Protein AF-A0A7S0S6Q5-F1 (afdb_monomer)

Radius of gyration: 19.16 Å; Cα contacts (8 Å, |Δi|>4): 309; chains: 1; bounding box: 58×51×44 Å

pLDDT: mean 81.08, std 19.33, range [28.66, 98.31]

Mean predicted aligned error: 9.4 Å

InterPro domains:
  IPR047801 Peptidase C45 [PTHR34180] (2-157)

Foldseek 3Di:
DAFAPWDKDKDKDLADPPDPDPVNHIWIKIKDWHQDPDPPDDIDMDIAIACPDVGDHVDDDFDRDDPPDPDDHHHDCLRVVLVVQLVVQDDDPAPLSVLVSCLACPPVQRGSADPQDHVNHPDGDQKDKDWQSPPDDVAAIKIWIFGPRSNDLVRTDFIARPVVRDTDPPDPSPDPCPDPDDDDDDDDD

Sequence (189 aa):
PGQATGRSINLLHLGSGVSISSSGRPRLWNLELAPSDNATAPPTASVVEVGAEGGPSPWLFHANAYQRLQVEEVPGNSSAHREAVAAQYPAPTTAAEVLTLLGDTSDADWPIFRGGGGADVGSFTAMTVLMDASPGPAMGPTTFVYHGNPRDPASLVLALDMRTLTPRSAHGADKLPLSGCGRTLGSAC

Solvent-accessible surface area (backbone atoms only — not comparable to full-atom values): 11597 Å² total; per-residue (Å²): 116,19,33,46,85,49,49,79,46,78,49,77,45,60,57,59,105,73,71,92,52,99,78,66,56,58,47,40,33,45,34,42,38,39,75,43,97,44,100,83,55,73,59,48,73,46,80,44,61,50,47,42,89,95,44,96,38,78,63,88,86,84,68,48,40,66,89,81,62,95,68,89,52,47,84,36,62,55,27,52,46,32,46,57,56,54,69,73,52,75,84,65,88,47,72,59,48,46,28,47,57,55,34,28,57,85,46,67,42,39,32,62,36,32,81,32,48,64,81,37,56,85,38,65,55,80,60,45,77,49,75,41,61,75,69,46,96,94,40,72,34,34,37,37,35,18,54,56,56,51,65,43,75,85,17,59,74,47,44,28,33,69,88,76,70,41,70,51,73,90,80,43,91,87,59,67,78,81,65,93,67,94,75,90,78,78,92,79,136

Structure (mmCIF, N/CA/C/O backbone):
data_AF-A0A7S0S6Q5-F1
#
_entry.id   AF-A0A7S0S6Q5-F1
#
loop_
_atom_site.group_PDB
_atom_site.id
_atom_site.type_symbol
_atom_site.label_atom_id
_atom_site.label_alt_id
_atom_site.label_comp_id
_atom_site.label_asym_id
_atom_site.label_entity_id
_atom_site.label_seq_id
_atom_site.pdbx_PDB_ins_code
_atom_site.Cartn_x
_atom_site.Cartn_y
_atom_site.Cartn_z
_atom_site.occupancy
_atom_site.B_iso_or_equiv
_atom_site.auth_seq_id
_atom_site.auth_comp_id
_atom_site.auth_asym_id
_atom_site.auth_atom_id
_atom_site.pdbx_PDB_model_num
ATOM 1 N N . PRO A 1 1 ? 9.440 12.195 -12.901 1.00 55.22 1 PRO A N 1
ATOM 2 C CA . PRO A 1 1 ? 9.263 11.410 -11.658 1.00 55.22 1 PRO A CA 1
ATOM 3 C C . PRO A 1 1 ? 10.444 10.458 -11.470 1.00 55.22 1 PRO A C 1
ATOM 5 O O . PRO A 1 1 ? 10.929 9.912 -12.460 1.00 55.22 1 PRO A O 1
ATOM 8 N N . GLY A 1 2 ? 10.943 10.340 -10.241 1.00 74.75 2 GLY A N 1
ATOM 9 C CA . GLY A 1 2 ? 12.113 9.533 -9.929 1.00 74.75 2 GLY A CA 1
ATOM 10 C C . GLY A 1 2 ? 11.902 8.579 -8.756 1.00 74.75 2 GLY A C 1
ATOM 11 O O . GLY A 1 2 ? 10.826 8.019 -8.535 1.00 74.75 2 GLY A O 1
ATOM 12 N N . GLN A 1 3 ? 12.982 8.364 -8.022 1.00 76.19 3 GLN A N 1
ATOM 13 C CA . GLN A 1 3 ? 13.046 7.642 -6.776 1.00 76.19 3 GLN A CA 1
ATOM 14 C C . GLN A 1 3 ? 13.550 8.596 -5.692 1.00 76.19 3 GLN A C 1
ATOM 16 O O . GLN A 1 3 ? 14.665 9.123 -5.756 1.00 76.19 3 GLN A O 1
ATOM 21 N N . ALA A 1 4 ? 12.701 8.805 -4.694 1.00 77.00 4 ALA A N 1
ATOM 22 C CA . ALA A 1 4 ? 12.959 9.581 -3.504 1.00 77.00 4 ALA A CA 1
ATOM 23 C C . ALA A 1 4 ? 14.209 9.059 -2.787 1.00 77.00 4 ALA A C 1
ATOM 25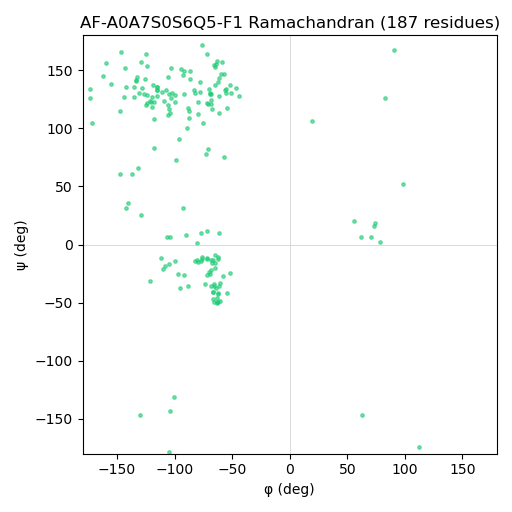 O O . ALA A 1 4 ? 14.347 7.868 -2.496 1.00 77.00 4 ALA A O 1
ATOM 26 N N . THR A 1 5 ? 15.105 9.982 -2.455 1.00 78.06 5 THR A N 1
ATOM 27 C CA . THR A 1 5 ? 16.288 9.733 -1.616 1.00 78.06 5 THR A CA 1
ATOM 28 C C . THR A 1 5 ? 15.941 9.632 -0.126 1.00 78.06 5 THR A C 1
ATOM 30 O O . THR A 1 5 ? 16.754 9.177 0.678 1.00 78.06 5 THR A O 1
ATOM 33 N N . GLY A 1 6 ? 14.731 10.053 0.248 1.00 79.19 6 GLY A N 1
ATOM 34 C CA . GLY A 1 6 ? 14.198 10.035 1.603 1.00 79.19 6 GLY A CA 1
ATOM 35 C C . GLY A 1 6 ? 13.184 8.915 1.838 1.00 79.19 6 GLY A C 1
ATOM 36 O O . GLY A 1 6 ? 13.365 7.784 1.386 1.00 79.19 6 GLY A O 1
ATOM 37 N N . ARG A 1 7 ? 12.142 9.189 2.632 1.00 84.19 7 ARG A N 1
ATOM 38 C CA . ARG A 1 7 ? 11.178 8.172 3.091 1.00 84.19 7 ARG A CA 1
ATOM 39 C C . ARG A 1 7 ? 9.735 8.646 2.938 1.00 84.19 7 ARG A C 1
ATOM 41 O O . ARG A 1 7 ? 9.421 9.786 3.264 1.00 84.19 7 ARG A O 1
ATOM 48 N N . SER A 1 8 ? 8.866 7.724 2.532 1.00 88.50 8 SER A N 1
ATOM 49 C CA . SER A 1 8 ? 7.415 7.824 2.704 1.00 88.50 8 SER A CA 1
ATOM 50 C C . SER A 1 8 ? 7.009 6.920 3.863 1.00 88.50 8 SER A C 1
ATOM 52 O O . SER A 1 8 ? 7.389 5.746 3.898 1.00 88.50 8 SER A O 1
ATOM 54 N N . ILE A 1 9 ? 6.310 7.471 4.850 1.00 91.19 9 ILE A N 1
ATOM 55 C CA . ILE A 1 9 ? 5.923 6.777 6.079 1.00 91.19 9 ILE A CA 1
ATOM 56 C C . ILE A 1 9 ? 4.419 6.921 6.261 1.00 91.19 9 ILE A C 1
ATOM 58 O O . ILE A 1 9 ? 3.888 8.027 6.247 1.00 91.19 9 ILE A O 1
ATOM 62 N N . ASN A 1 10 ? 3.743 5.799 6.487 1.00 91.50 10 ASN A N 1
ATOM 63 C CA . ASN A 1 10 ? 2.343 5.781 6.886 1.00 91.50 10 ASN A CA 1
ATOM 64 C C . ASN A 1 10 ? 2.247 5.567 8.399 1.00 91.50 10 ASN A C 1
ATOM 66 O O . ASN A 1 10 ? 2.750 4.571 8.918 1.00 91.50 10 ASN A O 1
ATOM 70 N N . LEU A 1 11 ? 1.601 6.495 9.101 1.00 91.12 11 LEU A N 1
ATOM 71 C CA . LEU A 1 11 ? 1.298 6.390 10.525 1.00 91.12 11 LEU A CA 1
ATOM 72 C C . LEU A 1 11 ? -0.186 6.081 10.695 1.00 91.12 11 LEU A C 1
ATOM 74 O O . LEU A 1 11 ? -1.036 6.892 10.336 1.00 91.12 11 LEU A O 1
ATOM 78 N N . LEU A 1 12 ? -0.488 4.914 11.258 1.00 87.88 12 LEU A N 1
ATOM 79 C CA . LEU A 1 12 ? -1.844 4.480 11.577 1.00 87.88 12 LEU A CA 1
ATOM 80 C C . LEU A 1 12 ? -2.069 4.575 13.088 1.00 87.88 12 LEU A C 1
ATOM 82 O O . LEU A 1 12 ? -1.395 3.909 13.872 1.00 87.88 12 LEU A O 1
ATOM 86 N N . HIS A 1 13 ? -3.045 5.376 13.498 1.00 85.69 13 HIS A N 1
ATOM 87 C CA . HIS A 1 13 ? -3.509 5.456 14.878 1.00 85.69 13 HIS A CA 1
ATOM 88 C C . HIS A 1 13 ? -4.842 4.716 14.990 1.00 85.69 13 HIS A C 1
ATOM 90 O O . HIS A 1 13 ? -5.839 5.166 14.435 1.00 85.69 13 HIS A O 1
ATOM 96 N N . LEU A 1 14 ? -4.880 3.600 15.724 1.00 77.94 14 LEU A N 1
ATOM 97 C CA . LEU A 1 14 ? -6.069 2.735 15.838 1.00 77.94 14 LEU A CA 1
ATOM 98 C C . LEU A 1 14 ? -7.170 3.281 16.765 1.00 77.94 14 LEU A C 1
ATOM 100 O O . LEU A 1 14 ? -8.279 2.758 16.774 1.00 77.94 14 LEU A O 1
ATOM 104 N N . GLY A 1 15 ? -6.869 4.334 17.525 1.00 68.31 15 GLY A N 1
ATOM 105 C CA . GLY A 1 15 ? -7.725 4.864 18.580 1.00 68.31 15 GLY A CA 1
ATOM 106 C C . GLY A 1 15 ? -7.524 4.061 19.861 1.00 68.31 15 GLY A C 1
ATOM 107 O O . GLY A 1 15 ? -7.614 2.836 19.867 1.00 68.31 15 GLY A O 1
ATOM 108 N N . SER A 1 16 ? -7.210 4.731 20.966 1.00 55.03 16 SER A N 1
ATOM 109 C CA . SER A 1 16 ? -7.203 4.104 22.286 1.00 55.03 16 SER A CA 1
ATOM 110 C C . SER A 1 16 ? -8.550 4.342 22.970 1.00 55.03 16 SER A C 1
ATOM 112 O O . SER A 1 16 ? -9.171 5.392 22.806 1.00 55.03 16 SER A O 1
ATOM 114 N N . GLY A 1 17 ? -8.955 3.420 23.846 1.00 49.81 17 GLY A N 1
ATOM 115 C CA . GLY A 1 17 ? -9.995 3.670 24.855 1.00 49.81 17 GLY A CA 1
ATOM 116 C C . GLY A 1 17 ? -9.642 4.783 25.861 1.00 49.81 17 GLY A C 1
ATOM 117 O O . GLY A 1 17 ? -10.342 4.949 26.851 1.00 49.81 17 GLY A O 1
ATOM 118 N N . VAL A 1 18 ? -8.567 5.546 25.622 1.00 45.56 18 VAL A N 1
ATOM 119 C CA . VAL A 1 18 ? -8.149 6.735 26.370 1.00 45.56 18 VAL A CA 1
ATOM 120 C C . VAL A 1 18 ? -7.838 7.844 25.351 1.00 45.56 18 VAL A C 1
ATOM 122 O O . VAL A 1 18 ? -6.692 8.207 25.119 1.00 45.56 18 VAL A O 1
ATOM 125 N N . SER A 1 19 ? -8.894 8.285 24.663 1.00 44.16 19 SER A N 1
ATOM 126 C CA . SER A 1 19 ? -9.069 9.549 23.928 1.00 44.16 19 SER A CA 1
ATOM 127 C C . SER A 1 19 ? -7.814 10.347 23.515 1.00 44.16 19 SER A C 1
ATOM 129 O O . SER A 1 19 ? -7.300 11.123 24.314 1.00 44.16 19 SER A O 1
ATOM 131 N N . ILE A 1 20 ? -7.475 10.326 22.214 1.00 43.03 20 ILE A N 1
ATOM 132 C CA . ILE A 1 20 ? -7.023 11.519 21.445 1.00 43.03 20 ILE A CA 1
ATOM 133 C C . ILE A 1 20 ? -7.624 11.504 20.014 1.00 43.03 20 ILE A C 1
ATOM 135 O O . ILE A 1 20 ? -7.004 11.887 19.023 1.00 43.03 20 ILE A O 1
ATOM 139 N N . SER A 1 21 ? -8.859 11.019 19.881 1.00 42.72 21 SER A N 1
ATOM 140 C CA . SER A 1 21 ? -9.677 11.183 18.676 1.00 42.72 21 SER A CA 1
ATOM 141 C C . SER A 1 21 ? -11.130 11.269 19.121 1.00 42.72 21 SER A C 1
ATOM 143 O O . SER A 1 21 ? -11.664 10.307 19.671 1.00 42.72 21 SER A O 1
ATOM 145 N N . SER A 1 22 ? -11.770 12.419 18.913 1.00 45.38 22 SER A N 1
ATOM 146 C CA . SER A 1 22 ? -13.178 12.649 19.266 1.00 45.38 22 SER A CA 1
ATOM 147 C C . SER A 1 22 ? -14.151 11.736 18.508 1.00 45.38 22 SER A C 1
ATOM 149 O O . SER A 1 22 ? -15.315 11.651 18.886 1.00 45.38 22 SER A O 1
ATOM 151 N N . SER A 1 23 ? -13.693 11.037 17.462 1.00 54.69 23 SER A N 1
ATOM 152 C CA . SER A 1 23 ? -14.522 10.168 16.622 1.00 54.69 23 SER A CA 1
ATOM 153 C C . SER A 1 23 ? -14.426 8.677 16.959 1.00 54.69 23 SER A C 1
ATOM 155 O O . SER A 1 23 ? -15.232 7.900 16.452 1.00 54.69 23 SER A O 1
ATOM 157 N N . GLY A 1 24 ? -13.433 8.248 17.752 1.00 62.59 24 GLY A N 1
ATOM 158 C CA . GLY A 1 24 ? -13.168 6.824 18.014 1.00 62.59 24 GLY A CA 1
ATOM 159 C C . GLY A 1 24 ? -12.791 5.996 16.773 1.00 62.59 24 GLY A C 1
ATOM 160 O O . GLY A 1 24 ? -12.686 4.776 16.868 1.00 62.59 24 GLY A O 1
ATOM 161 N N . ARG A 1 25 ? -12.596 6.635 15.609 1.00 72.38 25 ARG A N 1
ATOM 162 C CA . ARG A 1 25 ? -12.205 5.975 14.357 1.00 72.38 25 ARG A CA 1
ATOM 163 C C . ARG A 1 25 ? -10.681 5.952 14.202 1.00 72.38 25 ARG A C 1
ATOM 165 O O . ARG A 1 25 ? -10.026 6.901 14.654 1.00 72.38 25 ARG A O 1
ATOM 172 N N . PRO A 1 26 ? -10.120 4.925 13.536 1.00 81.44 26 PRO A N 1
ATOM 173 C CA . PRO A 1 26 ? -8.723 4.937 13.136 1.00 81.44 26 PRO A CA 1
ATOM 174 C C . PRO A 1 26 ? -8.401 6.147 12.255 1.00 81.44 26 PRO A C 1
ATOM 176 O O . PRO A 1 26 ? -9.242 6.592 11.475 1.00 81.44 26 PRO A O 1
ATOM 179 N N . ARG A 1 27 ? -7.179 6.666 12.371 1.00 86.62 27 ARG A N 1
ATOM 180 C CA . ARG A 1 27 ? -6.671 7.797 11.582 1.00 86.62 27 ARG A CA 1
ATOM 181 C C . ARG A 1 27 ? -5.368 7.409 10.897 1.00 86.62 27 ARG A C 1
ATOM 183 O O . ARG A 1 27 ? -4.555 6.700 11.492 1.00 86.62 27 ARG A O 1
ATOM 190 N N . LEU A 1 28 ? -5.178 7.874 9.667 1.00 89.62 28 LEU A N 1
ATOM 191 C CA . LEU A 1 28 ? -4.016 7.571 8.837 1.00 89.62 28 LEU A CA 1
ATOM 192 C C . LEU A 1 28 ? -3.346 8.872 8.399 1.00 89.62 28 LEU A C 1
ATOM 194 O O . LEU A 1 28 ? -3.998 9.742 7.829 1.00 89.62 28 LEU A O 1
ATOM 198 N N . TRP A 1 29 ? -2.037 8.978 8.602 1.00 93.12 29 TRP A N 1
ATOM 199 C CA . TRP A 1 29 ? -1.222 10.054 8.044 1.00 93.12 29 TRP A CA 1
ATOM 200 C C 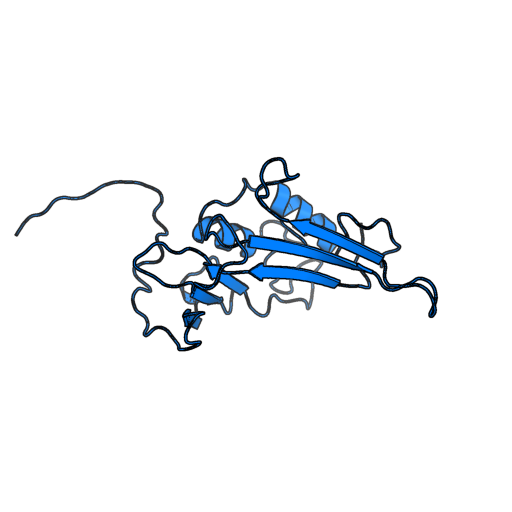. TRP A 1 29 ? -0.166 9.480 7.118 1.00 93.12 29 TRP A C 1
ATOM 202 O O . TRP A 1 29 ? 0.490 8.501 7.469 1.00 93.12 29 TRP A O 1
ATOM 212 N N . ASN A 1 30 ? 0.040 10.124 5.976 1.00 94.06 30 ASN A N 1
ATOM 213 C CA . ASN A 1 30 ? 1.199 9.889 5.132 1.00 94.06 30 ASN A CA 1
ATOM 214 C C . ASN A 1 30 ? 2.185 11.050 5.281 1.00 94.06 30 ASN A C 1
ATOM 216 O O . ASN A 1 30 ? 1.812 12.225 5.208 1.00 94.06 30 ASN A O 1
ATOM 220 N N . LEU A 1 31 ? 3.440 10.697 5.527 1.00 94.25 31 LEU A N 1
ATOM 221 C CA . LEU A 1 31 ? 4.545 11.614 5.727 1.00 94.25 31 LEU A CA 1
ATOM 222 C C . LEU A 1 31 ? 5.575 11.376 4.628 1.00 94.25 31 LEU A C 1
ATOM 224 O O . LEU A 1 31 ? 6.099 10.272 4.514 1.00 94.25 31 LEU A O 1
ATOM 228 N N . GLU A 1 32 ? 5.898 12.411 3.866 1.00 94.06 32 GLU A N 1
ATOM 229 C CA . GLU A 1 32 ? 7.074 12.429 2.997 1.00 94.06 32 GLU A CA 1
ATOM 230 C C . GLU A 1 32 ? 8.178 13.206 3.699 1.00 94.06 32 GLU A C 1
ATOM 232 O O . GLU A 1 32 ? 7.947 14.322 4.162 1.00 94.06 32 GLU A O 1
ATOM 237 N N . LEU A 1 33 ? 9.361 12.609 3.797 1.00 92.44 33 LEU A N 1
ATOM 238 C CA . LEU A 1 33 ? 10.528 13.181 4.456 1.00 92.44 33 LEU A CA 1
ATOM 239 C C . LEU A 1 33 ? 11.693 13.186 3.475 1.00 92.44 33 LEU A C 1
ATOM 241 O O . LEU A 1 33 ? 12.115 12.114 3.037 1.00 92.44 33 LEU A O 1
ATOM 245 N N . ALA A 1 34 ? 12.226 14.366 3.182 1.00 90.56 34 ALA A N 1
ATOM 246 C CA . ALA A 1 34 ? 13.427 14.552 2.385 1.00 90.56 34 ALA A CA 1
ATOM 247 C C . ALA A 1 34 ? 14.619 14.944 3.272 1.00 90.56 34 ALA A C 1
ATOM 249 O O . ALA A 1 34 ? 14.437 15.659 4.268 1.00 90.56 34 ALA A O 1
ATOM 250 N N . PRO A 1 35 ? 15.840 14.479 2.940 1.00 86.38 35 PRO A N 1
ATOM 251 C CA . PRO A 1 35 ? 17.044 14.962 3.601 1.00 86.38 35 PRO A CA 1
ATOM 252 C C . PRO A 1 35 ? 17.176 16.479 3.420 1.00 86.38 35 PRO A C 1
ATOM 254 O O . PRO A 1 35 ? 16.598 17.065 2.509 1.00 86.38 35 PRO A O 1
ATOM 257 N N . SER A 1 36 ? 17.922 17.114 4.316 1.00 81.19 36 SER A N 1
ATOM 258 C CA . SER A 1 36 ? 18.249 18.528 4.165 1.00 81.19 36 SER A CA 1
ATOM 259 C C . SER A 1 36 ? 19.364 18.712 3.136 1.00 81.19 36 SER A C 1
ATOM 261 O O . SER A 1 36 ? 20.350 17.972 3.155 1.00 81.19 36 SER A O 1
ATOM 263 N N . ASP A 1 37 ? 19.246 19.748 2.307 1.00 73.06 37 ASP A N 1
ATOM 264 C CA . ASP A 1 37 ? 20.251 20.136 1.309 1.00 73.06 37 ASP A CA 1
ATOM 265 C C . ASP A 1 37 ? 21.562 20.634 1.951 1.00 73.06 37 ASP A C 1
ATOM 267 O O . ASP A 1 37 ? 22.592 20.761 1.289 1.00 73.06 37 ASP A O 1
ATOM 271 N N . ASN A 1 38 ? 21.551 20.920 3.260 1.00 71.62 38 ASN A N 1
ATOM 272 C CA . ASN A 1 38 ? 22.751 21.215 4.038 1.00 71.62 38 ASN A CA 1
ATOM 273 C C . ASN A 1 38 ? 22.668 20.636 5.464 1.00 71.62 38 ASN A C 1
ATOM 275 O O . ASN A 1 38 ? 21.594 20.497 6.045 1.00 71.62 38 ASN A O 1
ATOM 279 N N . ALA A 1 39 ? 23.819 20.311 6.062 1.00 70.50 39 ALA A N 1
ATOM 280 C CA . ALA A 1 39 ? 23.898 19.606 7.351 1.00 70.50 39 ALA A CA 1
ATOM 281 C C . ALA A 1 39 ? 23.286 20.367 8.550 1.00 70.50 39 ALA A C 1
ATOM 283 O O . ALA A 1 39 ? 23.155 19.802 9.633 1.00 70.50 39 ALA A O 1
ATOM 284 N N . THR A 1 40 ? 22.946 21.645 8.375 1.00 74.81 40 THR A N 1
ATOM 285 C CA . THR A 1 40 ? 22.465 22.541 9.434 1.00 74.81 40 THR A CA 1
ATOM 286 C C . THR A 1 40 ? 20.979 22.872 9.341 1.00 74.81 40 THR A C 1
ATOM 288 O O . THR A 1 40 ? 20.410 23.333 10.328 1.00 74.81 40 THR A O 1
ATOM 291 N N . ALA A 1 41 ? 20.344 22.675 8.184 1.00 77.75 41 ALA A N 1
ATOM 292 C CA . ALA A 1 41 ? 18.915 22.901 8.021 1.00 77.75 41 ALA A CA 1
ATOM 293 C C . ALA A 1 41 ? 18.111 21.647 8.413 1.00 77.75 41 ALA A C 1
ATOM 295 O O . ALA A 1 41 ? 18.604 20.519 8.308 1.00 77.75 41 ALA A O 1
ATOM 296 N N . PRO A 1 42 ? 16.881 21.829 8.927 1.00 80.25 42 PRO A N 1
ATOM 297 C CA . PRO A 1 42 ? 16.005 20.711 9.235 1.00 80.25 42 PRO A CA 1
ATOM 298 C C . PRO A 1 42 ? 15.604 19.959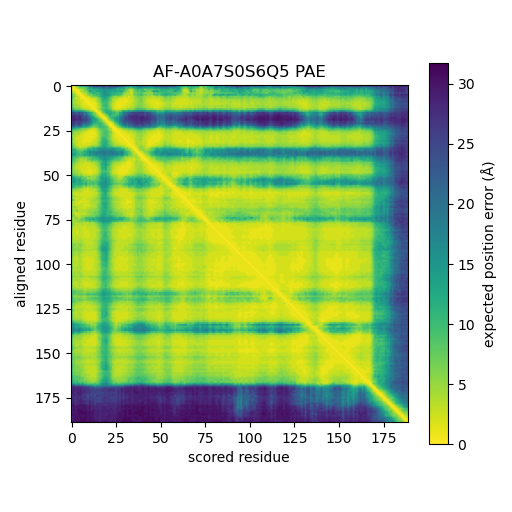 7.954 1.00 80.25 42 PRO A C 1
ATOM 300 O O . PRO A 1 42 ? 15.549 20.562 6.880 1.00 80.25 42 PRO A O 1
ATOM 303 N N . PRO A 1 43 ? 15.289 18.655 8.051 1.00 85.75 43 PRO A N 1
ATOM 304 C CA . PRO A 1 43 ? 14.745 17.906 6.925 1.00 85.75 43 PRO A CA 1
ATOM 305 C C . PRO A 1 43 ? 13.428 18.526 6.451 1.00 85.75 43 PRO A C 1
ATOM 307 O O . PRO A 1 43 ? 12.637 19.033 7.254 1.00 85.75 43 PRO A O 1
ATOM 310 N N . THR A 1 44 ? 13.174 18.446 5.148 1.00 89.56 44 THR A N 1
ATOM 311 C CA . THR A 1 44 ? 11.910 18.918 4.575 1.00 89.56 44 THR A CA 1
ATOM 312 C C . THR A 1 44 ? 10.859 17.825 4.729 1.00 89.56 44 THR A C 1
ATOM 314 O O . THR A 1 44 ? 11.123 16.658 4.441 1.00 89.56 44 THR A O 1
ATOM 317 N N . ALA A 1 45 ? 9.664 18.190 5.193 1.00 91.94 45 ALA A N 1
ATOM 318 C CA . ALA A 1 45 ? 8.598 17.241 5.482 1.00 91.94 45 ALA A CA 1
ATOM 319 C C . ALA A 1 45 ? 7.252 17.703 4.912 1.00 91.94 45 ALA A C 1
ATOM 321 O O . ALA A 1 45 ? 6.902 18.879 5.000 1.00 91.94 45 ALA A O 1
ATOM 322 N N . SER A 1 46 ? 6.470 16.761 4.389 1.00 92.69 46 SER A N 1
ATOM 323 C CA . SER A 1 46 ? 5.052 16.940 4.070 1.00 92.69 46 SER A CA 1
ATOM 324 C C . SER A 1 46 ? 4.241 15.941 4.880 1.00 92.69 46 SER A C 1
ATOM 326 O O . SER A 1 46 ? 4.520 14.746 4.826 1.00 92.69 46 SER A O 1
ATOM 328 N N . VAL A 1 47 ? 3.235 16.416 5.616 1.00 92.81 47 VAL A N 1
ATOM 329 C CA . VAL A 1 47 ? 2.345 15.582 6.433 1.00 92.81 47 VAL A CA 1
ATOM 330 C C . VAL A 1 47 ? 0.917 15.796 5.965 1.00 92.81 47 VAL A C 1
ATOM 332 O O . VAL A 1 47 ? 0.433 16.926 5.954 1.00 92.81 47 VAL A O 1
ATOM 335 N N . VAL A 1 48 ? 0.239 14.713 5.593 1.00 91.56 48 VAL A N 1
ATOM 336 C CA . VAL A 1 48 ? -1.164 14.748 5.175 1.00 91.56 48 VAL A CA 1
ATOM 337 C C . VAL A 1 48 ? -1.937 13.668 5.909 1.00 91.56 48 VAL A C 1
ATOM 339 O O . VAL A 1 48 ? -1.525 12.511 5.937 1.00 91.56 48 VAL A O 1
ATOM 342 N N . GLU A 1 49 ? -3.070 14.048 6.490 1.00 91.62 49 GLU A N 1
ATOM 343 C CA . GLU A 1 49 ? -4.057 13.091 6.975 1.00 91.62 49 GLU A CA 1
ATOM 344 C C . GLU A 1 49 ? -4.892 12.574 5.801 1.00 91.62 49 GLU A C 1
ATO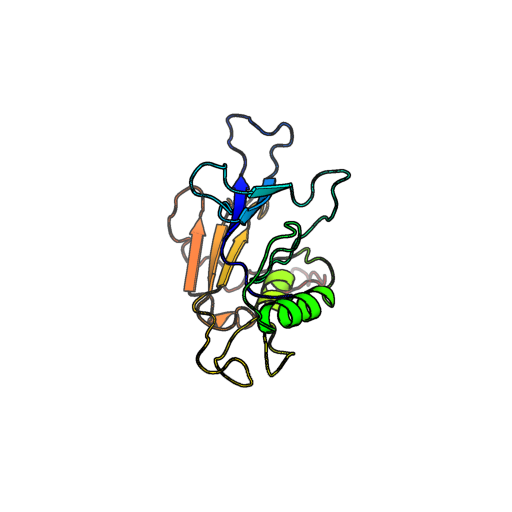M 346 O O . GLU A 1 49 ? -5.510 13.346 5.066 1.00 91.62 49 GLU A O 1
ATOM 351 N N . VAL A 1 50 ? -4.896 11.258 5.620 1.00 89.50 50 VAL A N 1
ATOM 352 C CA . VAL A 1 50 ? -5.648 10.580 4.565 1.00 89.50 50 VAL A CA 1
ATOM 353 C C . VAL A 1 50 ? -7.090 10.401 5.033 1.00 89.50 50 VAL A C 1
ATOM 355 O O . VAL A 1 50 ? -7.328 9.911 6.136 1.00 89.50 50 VAL A O 1
ATOM 358 N N . GLY A 1 51 ? -8.056 10.792 4.198 1.00 84.56 51 GLY A N 1
ATOM 359 C CA . GLY A 1 51 ? -9.478 10.675 4.527 1.00 84.56 51 GLY A CA 1
ATOM 360 C C . GLY A 1 51 ? -10.004 11.672 5.561 1.00 84.56 51 GLY A C 1
ATOM 361 O O . GLY A 1 51 ? -11.104 11.472 6.076 1.00 84.56 51 GLY A O 1
ATOM 362 N N . ALA A 1 52 ? -9.265 12.749 5.849 1.00 83.06 52 ALA A N 1
ATOM 363 C CA . ALA A 1 52 ? -9.794 13.870 6.622 1.00 83.06 52 ALA A CA 1
ATOM 364 C C . ALA A 1 52 ? -10.985 14.529 5.900 1.00 83.06 52 ALA A C 1
ATOM 366 O O . ALA A 1 52 ? -10.993 14.653 4.673 1.00 83.06 52 ALA A O 1
ATOM 367 N N . GLU A 1 53 ? -11.986 14.980 6.658 1.00 74.06 53 GLU A N 1
ATOM 368 C CA . GLU A 1 53 ? -13.119 15.734 6.113 1.00 74.06 53 GLU A CA 1
ATOM 369 C C . GLU A 1 53 ? -12.626 17.038 5.465 1.00 74.06 53 GLU A C 1
ATOM 371 O O . GLU A 1 53 ? -11.856 17.786 6.065 1.00 74.06 53 GLU A O 1
ATOM 376 N N . GLY A 1 54 ? -13.020 17.284 4.210 1.00 74.19 54 GLY A N 1
ATOM 377 C CA . GLY A 1 54 ? -12.490 18.397 3.410 1.00 74.19 54 GLY A CA 1
ATOM 378 C C . GLY A 1 54 ? -11.029 18.227 2.964 1.00 74.19 54 GLY A C 1
ATOM 379 O O . GLY A 1 54 ? -10.453 19.157 2.403 1.00 74.19 54 GLY A O 1
ATOM 380 N N . GLY A 1 55 ? -10.425 17.061 3.213 1.00 75.19 55 GLY A N 1
ATOM 381 C CA . GLY A 1 55 ? -9.075 16.710 2.789 1.00 75.19 55 GLY A CA 1
ATOM 382 C C . GLY A 1 55 ? -8.967 16.363 1.296 1.00 75.19 55 GLY A C 1
ATOM 383 O O . GLY A 1 55 ? -9.976 16.225 0.603 1.00 75.19 55 GLY A O 1
ATOM 384 N N . PRO A 1 56 ? -7.733 16.198 0.784 1.00 72.56 56 PRO A N 1
ATOM 385 C CA . PRO A 1 56 ? -7.471 16.090 -0.652 1.00 72.56 56 PRO A CA 1
ATOM 386 C C . PRO A 1 56 ? -7.937 14.768 -1.280 1.00 72.56 56 PRO A C 1
ATOM 388 O O . PRO A 1 56 ? -8.195 14.730 -2.479 1.00 72.56 56 PRO A O 1
ATOM 391 N N . SER A 1 57 ? -8.027 13.681 -0.504 1.00 80.56 57 SER A N 1
ATOM 392 C CA . SER A 1 57 ? -8.483 12.377 -0.998 1.00 80.56 57 SER A CA 1
ATOM 393 C C . SER A 1 57 ? -8.903 11.442 0.149 1.00 80.56 57 SER A C 1
ATOM 395 O O . SER A 1 57 ? -8.262 11.457 1.209 1.00 80.56 57 SER A O 1
ATOM 397 N N . PRO A 1 58 ? -9.930 10.587 -0.049 1.00 85.31 58 PRO A N 1
ATOM 398 C CA . PRO A 1 58 ? -10.304 9.547 0.910 1.00 85.31 58 PRO A CA 1
ATOM 399 C C . PRO A 1 58 ? -9.306 8.381 0.974 1.00 85.31 58 PRO A C 1
ATOM 401 O O . PRO A 1 58 ? -9.374 7.570 1.892 1.00 85.31 58 PRO A O 1
ATOM 404 N N . TRP A 1 59 ? -8.383 8.287 0.016 1.00 91.12 59 TRP A N 1
ATOM 405 C CA . TRP A 1 59 ? -7.394 7.215 -0.075 1.00 91.12 59 TRP A CA 1
ATOM 406 C C . TRP A 1 59 ? -6.074 7.724 -0.662 1.00 91.12 59 TRP A C 1
ATOM 408 O O . TRP A 1 59 ? -6.009 8.812 -1.237 1.00 91.12 59 TRP A O 1
ATOM 418 N N . LEU A 1 60 ? -5.012 6.938 -0.519 1.00 91.94 60 LEU A N 1
ATOM 419 C CA . LEU A 1 60 ? -3.690 7.269 -1.037 1.00 91.94 60 LEU A CA 1
ATOM 420 C C . LEU A 1 60 ? -3.010 6.005 -1.562 1.00 91.94 60 LEU A C 1
ATOM 422 O O . LEU A 1 60 ? -2.983 4.986 -0.872 1.00 91.94 60 LEU A O 1
ATOM 426 N N . PHE A 1 61 ? -2.399 6.107 -2.739 1.00 93.94 61 PHE A N 1
ATOM 427 C CA . PHE A 1 61 ? -1.387 5.171 -3.211 1.00 93.94 61 PHE A CA 1
ATOM 428 C C . PHE A 1 61 ? -0.063 5.918 -3.338 1.00 93.94 61 PHE A C 1
ATOM 430 O O . PHE A 1 61 ? -0.031 7.019 -3.883 1.00 93.94 61 PHE A O 1
ATOM 437 N N . HIS A 1 62 ? 1.018 5.337 -2.824 1.00 93.69 62 HIS A N 1
ATOM 438 C CA . HIS A 1 62 ? 2.342 5.955 -2.813 1.00 93.69 62 HIS A CA 1
ATOM 439 C C . HIS A 1 62 ? 3.388 4.925 -3.230 1.00 93.69 62 HIS A C 1
ATOM 441 O O . HIS A 1 62 ? 3.416 3.825 -2.672 1.00 93.69 62 HIS A O 1
ATOM 447 N N . ALA A 1 63 ? 4.207 5.262 -4.228 1.00 93.06 63 ALA A N 1
ATOM 448 C CA . ALA A 1 63 ? 5.294 4.405 -4.687 1.00 93.06 63 ALA A CA 1
ATOM 449 C C . ALA A 1 63 ? 6.638 4.882 -4.114 1.00 93.06 63 ALA A C 1
ATOM 451 O O . ALA A 1 63 ? 6.789 5.046 -2.906 1.00 93.06 63 ALA A O 1
ATOM 452 N N . ASN A 1 64 ? 7.663 5.031 -4.954 1.00 91.88 64 ASN A N 1
ATOM 453 C CA . ASN A 1 64 ? 8.989 5.443 -4.505 1.00 91.88 64 ASN A CA 1
ATOM 454 C C . ASN A 1 64 ? 9.331 6.887 -4.879 1.00 91.88 64 ASN A C 1
ATOM 456 O O . ASN A 1 64 ? 10.465 7.265 -4.631 1.00 91.88 64 ASN A O 1
ATOM 460 N N . ALA A 1 65 ? 8.403 7.678 -5.428 1.00 90.38 65 ALA A N 1
ATOM 461 C CA . ALA A 1 65 ? 8.605 9.098 -5.727 1.00 90.38 65 ALA A CA 1
ATOM 462 C C . ALA A 1 65 ? 7.916 9.994 -4.683 1.00 90.38 65 ALA A C 1
ATOM 464 O O . ALA A 1 65 ? 6.910 9.598 -4.094 1.00 90.38 65 ALA A O 1
ATOM 465 N N . TYR A 1 66 ? 8.426 11.202 -4.455 1.00 90.75 66 TYR A N 1
ATOM 466 C CA . TYR A 1 66 ? 7.696 12.234 -3.725 1.00 90.75 66 TYR A CA 1
ATOM 467 C C . TYR A 1 66 ? 6.509 12.717 -4.558 1.00 90.75 66 TYR A C 1
ATOM 469 O O . TYR A 1 66 ? 6.650 13.093 -5.719 1.00 90.75 66 TYR A O 1
ATOM 477 N N . GLN A 1 67 ? 5.330 12.748 -3.949 1.00 89.69 67 GLN A N 1
ATOM 478 C CA . GLN A 1 67 ? 4.112 13.256 -4.571 1.00 89.69 67 GLN A CA 1
ATOM 479 C C . GLN A 1 67 ? 3.839 14.707 -4.177 1.00 89.69 67 GLN A C 1
ATOM 481 O O . GLN A 1 67 ? 3.141 15.419 -4.899 1.00 89.69 67 GLN A O 1
ATOM 486 N N . ARG A 1 68 ? 4.341 15.147 -3.016 1.00 89.81 68 ARG A N 1
ATOM 487 C CA . ARG A 1 68 ? 4.048 16.474 -2.451 1.00 89.81 68 ARG A CA 1
ATOM 488 C C . ARG A 1 68 ? 5.293 17.311 -2.225 1.00 89.81 68 ARG A C 1
ATOM 490 O O . ARG A 1 68 ? 5.211 18.534 -2.317 1.00 89.81 68 ARG A O 1
ATOM 497 N N . LEU A 1 69 ? 6.430 16.687 -1.927 1.00 89.25 69 LEU A N 1
ATOM 498 C CA . LEU A 1 69 ? 7.700 17.403 -1.860 1.00 89.25 69 LEU A CA 1
ATOM 499 C C . LEU A 1 69 ? 8.254 17.676 -3.262 1.00 89.25 69 LEU A C 1
ATOM 501 O O . LEU A 1 69 ? 8.356 16.778 -4.089 1.00 89.25 69 LEU A O 1
ATOM 505 N N . GLN A 1 70 ? 8.647 18.926 -3.507 1.00 87.56 70 GLN A N 1
ATOM 506 C CA . GLN A 1 70 ? 9.330 19.349 -4.731 1.00 87.56 70 GLN A CA 1
ATOM 507 C C . GLN A 1 70 ? 10.835 19.424 -4.471 1.00 87.56 70 GLN A C 1
ATOM 509 O O . GLN A 1 70 ? 11.398 20.505 -4.320 1.00 87.56 70 GLN A O 1
ATOM 514 N N . VAL A 1 71 ? 11.467 18.258 -4.358 1.00 87.25 71 VAL A N 1
ATOM 515 C CA . VAL A 1 71 ? 12.912 18.117 -4.129 1.00 87.25 71 VAL A CA 1
ATOM 516 C C . VAL A 1 71 ? 13.533 17.236 -5.210 1.00 87.25 71 VAL A C 1
ATOM 518 O O . VAL A 1 71 ? 12.819 16.538 -5.930 1.00 87.25 71 VAL A O 1
ATOM 521 N N . GLU A 1 72 ? 14.857 17.273 -5.339 1.00 86.25 72 GLU A N 1
ATOM 522 C CA . GLU A 1 72 ? 15.570 16.451 -6.317 1.00 86.25 72 GLU A CA 1
ATOM 523 C C . GLU A 1 72 ? 15.426 14.948 -6.009 1.00 86.25 72 GLU A C 1
ATOM 525 O O . GLU A 1 72 ? 15.532 14.502 -4.863 1.00 86.25 72 GLU A O 1
ATOM 530 N N . GLU A 1 73 ? 15.190 14.157 -7.057 1.00 86.50 73 GLU A N 1
ATOM 531 C CA . GLU A 1 73 ? 15.024 12.706 -6.991 1.00 86.50 73 GLU A CA 1
ATOM 532 C C . GLU A 1 73 ? 16.018 12.006 -7.913 1.00 86.50 73 GLU A C 1
ATOM 534 O O . GLU A 1 73 ? 16.404 12.533 -8.958 1.00 86.50 73 GLU A O 1
ATOM 539 N N . VAL A 1 74 ? 16.371 10.765 -7.578 1.00 85.31 74 VAL A N 1
ATOM 540 C CA . VAL A 1 74 ? 17.145 9.922 -8.493 1.00 85.31 74 VAL A CA 1
ATOM 541 C C . VAL A 1 74 ? 16.250 9.546 -9.677 1.00 85.31 74 VAL A C 1
ATOM 543 O O . VAL A 1 74 ? 15.139 9.080 -9.446 1.00 85.31 74 VAL A O 1
ATOM 546 N N . PRO A 1 75 ? 16.672 9.692 -10.942 1.00 80.06 75 PRO A N 1
ATOM 547 C CA . PRO A 1 75 ? 15.841 9.297 -12.078 1.00 80.06 75 PRO A CA 1
ATOM 548 C C . PRO A 1 75 ? 15.411 7.822 -12.004 1.00 80.06 75 PRO A C 1
ATOM 550 O O . PRO A 1 75 ? 16.236 6.940 -11.773 1.00 80.06 75 PRO A O 1
ATOM 553 N N . GLY A 1 76 ? 14.124 7.540 -12.223 1.00 81.88 76 GLY A N 1
ATOM 554 C CA . GLY A 1 76 ? 13.583 6.183 -12.162 1.00 81.88 76 GLY A CA 1
ATOM 555 C C . GLY A 1 76 ? 12.124 6.117 -12.608 1.00 81.88 76 GLY A C 1
ATOM 556 O O . GLY A 1 76 ? 11.300 6.919 -12.180 1.00 81.88 76 GLY A O 1
ATOM 557 N N . ASN A 1 77 ? 11.795 5.147 -13.463 1.00 86.81 77 ASN A N 1
ATOM 558 C CA . ASN A 1 77 ? 10.476 5.080 -14.106 1.00 86.81 77 ASN A CA 1
ATOM 559 C C . ASN A 1 77 ? 9.458 4.236 -13.323 1.00 86.81 77 ASN A C 1
ATOM 561 O O . ASN A 1 77 ? 8.257 4.485 -13.413 1.00 86.81 77 ASN A O 1
ATOM 565 N N . SER A 1 78 ? 9.916 3.265 -12.526 1.00 90.88 78 SER A N 1
ATOM 566 C CA . SER A 1 78 ? 9.036 2.270 -11.895 1.00 90.88 78 SER A CA 1
ATOM 567 C C . SER A 1 78 ? 7.994 2.880 -10.953 1.00 90.88 78 SER A C 1
ATOM 569 O O . SER A 1 78 ? 6.890 2.353 -10.841 1.00 90.88 78 SER A O 1
ATOM 571 N N . SER A 1 79 ? 8.320 3.977 -10.260 1.00 91.62 79 SER A N 1
ATOM 572 C CA . SER A 1 79 ? 7.371 4.699 -9.400 1.00 91.62 79 SER A CA 1
ATOM 573 C C . SER A 1 79 ? 6.217 5.265 -10.218 1.00 91.62 79 SER A C 1
ATOM 575 O O . SER A 1 79 ? 5.061 5.005 -9.904 1.00 91.62 79 SER A O 1
ATOM 577 N N . ALA A 1 80 ? 6.545 5.979 -11.299 1.00 92.50 80 ALA A N 1
ATOM 578 C CA . ALA A 1 80 ? 5.571 6.645 -12.154 1.00 92.50 80 ALA A CA 1
ATOM 579 C C . ALA A 1 80 ? 4.613 5.647 -12.809 1.00 92.50 80 ALA A C 1
ATOM 581 O O . ALA A 1 80 ? 3.410 5.880 -12.846 1.00 92.50 80 ALA A O 1
ATOM 582 N N . HIS A 1 81 ? 5.145 4.520 -13.287 1.00 95.69 81 HIS A N 1
ATOM 583 C CA . HIS A 1 81 ? 4.338 3.449 -13.864 1.00 95.69 81 HIS A CA 1
ATOM 584 C C . HIS A 1 81 ? 3.374 2.847 -12.839 1.00 95.69 81 HIS A C 1
ATOM 586 O O . HIS A 1 81 ? 2.175 2.775 -13.093 1.00 95.69 81 HIS A O 1
ATOM 592 N N . ARG A 1 82 ? 3.861 2.488 -11.644 1.00 96.12 82 ARG A N 1
ATOM 593 C CA . ARG A 1 82 ? 3.012 1.907 -10.591 1.00 96.12 82 ARG A CA 1
ATOM 594 C C . ARG A 1 82 ? 1.942 2.879 -10.102 1.00 96.12 82 ARG A C 1
ATOM 596 O O . ARG A 1 82 ? 0.816 2.461 -9.852 1.00 96.12 82 ARG A O 1
ATOM 603 N N . GLU A 1 83 ? 2.260 4.166 -10.003 1.00 94.88 83 GLU A N 1
ATOM 604 C CA . GLU A 1 83 ? 1.277 5.209 -9.690 1.00 94.88 83 GLU A CA 1
ATOM 605 C C . GLU A 1 83 ? 0.245 5.378 -10.809 1.00 94.88 83 GLU A C 1
ATOM 607 O O . GLU A 1 83 ? -0.946 5.484 -10.525 1.00 94.88 83 GLU A O 1
ATOM 612 N N . ALA A 1 84 ? 0.668 5.330 -12.076 1.00 95.69 84 ALA A N 1
ATOM 613 C CA . ALA A 1 84 ? -0.237 5.384 -13.221 1.00 95.69 84 ALA A CA 1
ATOM 614 C C . ALA A 1 84 ? -1.157 4.155 -13.306 1.00 95.69 84 ALA A C 1
ATOM 616 O O . ALA A 1 84 ? -2.321 4.292 -13.680 1.00 95.69 84 ALA A O 1
ATOM 617 N N . VAL A 1 85 ? -0.673 2.963 -12.942 1.00 97.31 85 VAL A N 1
ATOM 618 C CA . VAL A 1 85 ? -1.505 1.758 -12.804 1.00 97.31 85 VAL A CA 1
ATOM 619 C C . VAL A 1 85 ? -2.493 1.931 -11.654 1.00 97.31 85 VAL A C 1
ATOM 621 O O . VAL A 1 85 ? -3.691 1.748 -11.850 1.00 97.31 85 VAL A O 1
ATOM 624 N N . ALA A 1 86 ? -2.034 2.349 -10.472 1.00 96.69 86 ALA A N 1
ATOM 625 C CA . ALA A 1 86 ? -2.908 2.539 -9.317 1.00 96.69 86 ALA A CA 1
ATOM 626 C C . ALA A 1 86 ? -3.995 3.600 -9.557 1.00 96.69 86 ALA A C 1
ATOM 628 O O . ALA A 1 86 ? -5.126 3.420 -9.117 1.00 96.69 86 ALA A O 1
ATOM 629 N N . ALA A 1 87 ? -3.692 4.665 -10.303 1.00 95.00 87 ALA A N 1
ATOM 630 C CA . ALA A 1 87 ? -4.652 5.710 -10.659 1.00 95.00 87 ALA A CA 1
ATOM 631 C C . ALA A 1 87 ? -5.806 5.221 -11.558 1.00 95.00 87 ALA A C 1
ATOM 633 O O . ALA A 1 87 ? -6.818 5.909 -11.676 1.00 95.00 87 ALA A O 1
ATOM 634 N N . GLN A 1 88 ? -5.677 4.044 -12.183 1.00 95.88 88 GLN A N 1
ATOM 635 C CA . GLN A 1 88 ? -6.753 3.418 -12.962 1.00 95.88 88 GLN A CA 1
ATOM 636 C C . GLN A 1 88 ? -7.772 2.686 -12.077 1.00 95.88 88 GLN A C 1
ATOM 638 O O . GLN A 1 88 ? -8.853 2.335 -12.552 1.00 95.88 88 GLN A O 1
ATOM 643 N N . TYR A 1 89 ? -7.453 2.456 -10.801 1.00 95.19 89 TYR A N 1
ATOM 644 C CA . TYR A 1 89 ? -8.351 1.804 -9.858 1.00 95.19 89 TYR A CA 1
ATOM 645 C C . TYR A 1 89 ? -9.291 2.820 -9.195 1.00 95.19 89 TYR A C 1
ATOM 647 O O . TYR A 1 89 ? -8.872 3.931 -8.858 1.00 95.19 89 TYR A O 1
ATOM 655 N N . PRO A 1 90 ? -10.561 2.449 -8.945 1.00 93.94 90 PRO A N 1
ATOM 656 C CA . PRO A 1 90 ? -11.393 3.214 -8.030 1.00 93.94 90 PRO A CA 1
ATOM 657 C C . PRO A 1 90 ? -10.796 3.170 -6.618 1.00 93.94 90 PRO A C 1
ATOM 659 O O . PRO A 1 90 ? -10.065 2.241 -6.268 1.00 93.94 90 PRO A O 1
ATOM 662 N N . ALA A 1 91 ? -11.151 4.155 -5.790 1.00 92.31 91 ALA A N 1
ATOM 663 C CA . ALA A 1 91 ? -10.783 4.153 -4.379 1.00 92.31 91 ALA A CA 1
ATOM 664 C C . ALA A 1 91 ? -11.252 2.837 -3.724 1.00 92.31 91 ALA A C 1
ATOM 666 O O . ALA A 1 91 ? -12.461 2.583 -3.711 1.00 92.31 91 ALA A O 1
ATOM 667 N N . PRO A 1 92 ? -10.342 1.994 -3.201 1.00 92.44 92 PRO A N 1
ATOM 668 C CA . PRO A 1 92 ? -10.727 0.715 -2.633 1.00 92.44 92 PRO A CA 1
ATOM 669 C C . PRO A 1 92 ? -11.494 0.937 -1.328 1.00 92.44 92 PRO A C 1
ATOM 671 O O . PRO A 1 92 ? -11.087 1.713 -0.463 1.00 92.44 92 PRO A O 1
ATOM 674 N N . THR A 1 93 ? -12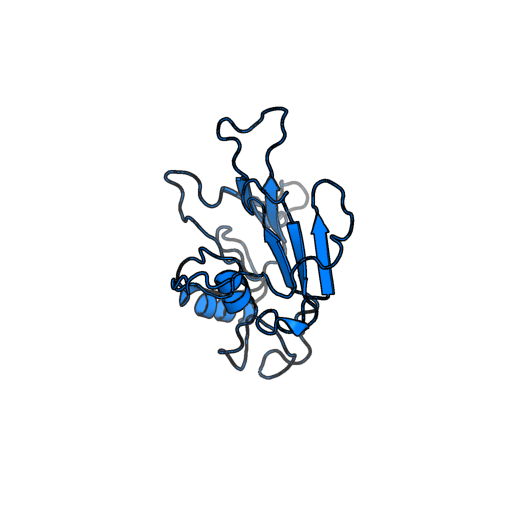.606 0.231 -1.185 1.00 89.50 93 THR A N 1
ATOM 675 C CA . THR A 1 93 ? -13.505 0.286 -0.024 1.00 89.50 93 THR A CA 1
ATOM 676 C C . THR A 1 93 ? -13.493 -1.007 0.786 1.00 89.50 93 THR A C 1
ATOM 678 O O . THR A 1 93 ? -13.992 -1.043 1.910 1.00 89.50 93 THR A O 1
ATOM 681 N N . THR A 1 94 ? -12.896 -2.068 0.238 1.00 90.38 94 THR A N 1
ATOM 682 C CA . THR A 1 94 ? -12.800 -3.386 0.870 1.00 90.38 94 THR A CA 1
ATOM 683 C C . THR A 1 94 ? -11.370 -3.921 0.875 1.00 90.38 94 THR A C 1
ATOM 685 O O . THR A 1 94 ? -10.546 -3.582 0.025 1.00 90.38 94 THR A O 1
ATOM 688 N N . ALA A 1 95 ? -11.084 -4.836 1.805 1.00 91.25 95 ALA A N 1
ATOM 689 C CA . ALA A 1 95 ? -9.823 -5.575 1.844 1.00 91.25 95 ALA A CA 1
ATOM 690 C C . ALA A 1 95 ? -9.519 -6.288 0.514 1.00 91.25 95 ALA A C 1
ATOM 692 O O . ALA A 1 95 ? -8.389 -6.251 0.037 1.00 91.25 95 ALA A O 1
ATOM 693 N N . ALA A 1 96 ? -10.532 -6.900 -0.106 1.00 93.06 96 ALA A N 1
ATOM 694 C CA . ALA A 1 96 ? -10.391 -7.611 -1.375 1.00 93.06 96 ALA A CA 1
ATOM 695 C C . ALA A 1 96 ? -9.947 -6.682 -2.518 1.00 93.06 96 ALA A C 1
ATOM 697 O O . ALA A 1 96 ? -9.074 -7.042 -3.308 1.00 93.06 96 ALA A O 1
ATOM 698 N N . GLU A 1 97 ? -10.503 -5.471 -2.582 1.00 95.19 97 GLU A N 1
ATOM 699 C CA . GLU A 1 97 ? -10.115 -4.456 -3.569 1.00 95.19 97 GLU A CA 1
ATOM 700 C C . GLU A 1 97 ? -8.681 -3.967 -3.337 1.00 95.19 97 GLU A C 1
ATOM 702 O O . GLU A 1 97 ? -7.915 -3.853 -4.293 1.00 95.19 97 GLU A O 1
ATOM 707 N N . VAL A 1 98 ? -8.276 -3.765 -2.076 1.00 95.56 98 VAL A N 1
ATOM 708 C CA . VAL A 1 98 ? -6.884 -3.424 -1.736 1.00 95.56 98 VAL A CA 1
ATOM 709 C C . VAL A 1 98 ? -5.924 -4.527 -2.190 1.00 95.56 98 VAL A C 1
ATOM 711 O O . VAL A 1 98 ? -4.929 -4.237 -2.849 1.00 95.56 98 VAL A O 1
ATOM 714 N N . LEU A 1 99 ? -6.216 -5.795 -1.886 1.00 97.44 99 LEU A N 1
ATOM 715 C CA . LEU A 1 99 ? -5.372 -6.926 -2.297 1.00 97.44 99 LEU A CA 1
ATOM 716 C C . LEU A 1 99 ? -5.350 -7.096 -3.822 1.00 97.44 99 LEU A C 1
ATOM 718 O O . LEU A 1 99 ? -4.313 -7.438 -4.388 1.00 97.44 99 LEU A O 1
ATOM 722 N N . THR A 1 100 ? -6.460 -6.794 -4.501 1.00 97.50 100 THR A N 1
ATOM 723 C CA . THR A 1 100 ? -6.529 -6.792 -5.967 1.00 97.50 100 THR A CA 1
ATOM 724 C C . THR A 1 100 ? -5.593 -5.745 -6.562 1.00 97.50 100 THR A C 1
ATOM 726 O O . THR A 1 100 ? -4.842 -6.078 -7.479 1.00 97.50 100 THR A O 1
ATOM 729 N N . LEU A 1 101 ? -5.586 -4.520 -6.030 1.00 97.88 101 LEU A N 1
ATOM 730 C CA . LEU A 1 101 ? -4.656 -3.464 -6.439 1.00 97.88 101 LEU A CA 1
ATOM 731 C C . LEU A 1 101 ? -3.196 -3.850 -6.143 1.00 97.88 101 LEU A C 1
ATOM 733 O O . LEU A 1 101 ? -2.342 -3.774 -7.020 1.00 97.88 101 LEU A O 1
ATOM 737 N N . LEU A 1 102 ? -2.901 -4.299 -4.919 1.00 97.81 102 LEU A N 1
ATOM 738 C CA . LEU A 1 102 ? -1.534 -4.639 -4.498 1.00 97.81 102 LEU A CA 1
ATOM 739 C C . LEU A 1 102 ? -0.969 -5.879 -5.200 1.00 97.81 102 LEU A C 1
ATOM 741 O O . LEU A 1 102 ? 0.247 -6.045 -5.256 1.00 97.81 102 LEU A O 1
ATOM 745 N N . GLY A 1 103 ? -1.838 -6.738 -5.726 1.00 97.94 103 GLY A N 1
ATOM 746 C CA . GLY A 1 103 ? -1.481 -7.898 -6.533 1.00 97.94 103 GLY A CA 1
ATOM 747 C C . GLY A 1 103 ? -1.404 -7.627 -8.036 1.00 97.94 103 GLY A C 1
ATOM 748 O O . GLY A 1 103 ? -1.315 -8.585 -8.807 1.00 97.94 103 GLY A O 1
ATOM 749 N N . ASP A 1 104 ? -1.501 -6.367 -8.475 1.00 98.31 104 ASP A N 1
ATOM 750 C CA . ASP A 1 104 ? -1.538 -6.033 -9.896 1.00 98.31 104 ASP A CA 1
ATOM 751 C C . ASP A 1 104 ? -0.225 -6.301 -10.632 1.00 98.31 104 ASP A C 1
ATOM 753 O O . ASP A 1 104 ? 0.850 -5.869 -10.216 1.00 98.31 104 ASP A O 1
ATOM 757 N N . THR A 1 105 ? -0.351 -7.005 -11.757 1.00 97.50 105 THR A N 1
ATOM 758 C CA . THR A 1 105 ? 0.737 -7.352 -12.677 1.00 97.50 105 THR A CA 1
ATOM 759 C C . THR A 1 105 ? 0.399 -6.981 -14.125 1.00 97.50 105 THR A C 1
ATOM 761 O O . THR A 1 105 ? 0.837 -7.661 -15.050 1.00 97.50 105 THR A O 1
ATOM 764 N N . SER A 1 106 ? -0.476 -5.991 -14.331 1.00 97.00 106 SER A N 1
ATOM 765 C CA . SER A 1 106 ? -0.968 -5.616 -15.664 1.00 97.00 106 SER A CA 1
ATOM 766 C C . SER A 1 106 ? 0.084 -4.877 -16.494 1.00 97.00 106 SER A C 1
ATOM 768 O O . SER A 1 106 ? 0.157 -5.076 -17.705 1.00 97.00 106 SER A O 1
ATOM 770 N N . ASP A 1 107 ? 0.934 -4.081 -15.841 1.00 97.00 107 ASP A N 1
ATOM 771 C CA . ASP A 1 107 ? 2.159 -3.549 -16.435 1.00 97.00 107 ASP A CA 1
ATOM 772 C C . ASP A 1 107 ? 3.240 -4.641 -16.397 1.00 97.00 107 ASP A C 1
ATOM 774 O O . ASP A 1 107 ? 3.689 -5.051 -15.327 1.00 97.00 107 ASP A O 1
ATOM 778 N N . ALA A 1 108 ? 3.621 -5.145 -17.572 1.00 94.88 108 ALA A N 1
ATOM 779 C CA . ALA A 1 108 ? 4.591 -6.230 -17.704 1.00 94.88 108 ALA A CA 1
ATOM 780 C C . ALA A 1 108 ? 6.025 -5.808 -17.345 1.00 94.88 108 ALA A C 1
ATOM 782 O O . ALA A 1 108 ? 6.842 -6.663 -16.998 1.00 94.88 108 ALA A O 1
ATOM 783 N N . ASP A 1 109 ? 6.325 -4.511 -17.432 1.00 95.38 109 ASP A N 1
ATOM 784 C CA . ASP A 1 109 ? 7.652 -3.963 -17.177 1.00 95.38 109 ASP A CA 1
ATOM 785 C C . ASP A 1 109 ? 7.788 -3.454 -15.746 1.00 95.38 109 ASP A C 1
ATOM 787 O O . ASP A 1 109 ? 8.844 -3.636 -15.147 1.00 95.38 109 ASP A O 1
ATOM 791 N N . TRP A 1 110 ? 6.730 -2.854 -15.192 1.00 95.44 110 TRP A N 1
ATOM 792 C CA . TRP A 1 110 ? 6.732 -2.224 -13.867 1.00 95.44 110 TRP A CA 1
ATOM 793 C C . TRP A 1 110 ? 5.469 -2.553 -13.051 1.00 95.44 110 TRP A C 1
ATOM 795 O O . TRP A 1 110 ? 4.724 -1.646 -12.662 1.00 95.44 110 TRP A O 1
ATOM 805 N N . PRO A 1 111 ? 5.209 -3.839 -12.757 1.00 96.94 111 PRO A N 1
ATOM 806 C CA . PRO A 1 111 ? 4.014 -4.246 -12.027 1.00 96.94 111 PRO A CA 1
ATOM 807 C C . PRO A 1 111 ? 4.016 -3.715 -10.584 1.00 96.94 111 PRO A C 1
ATOM 809 O O . PRO A 1 111 ? 5.070 -3.503 -9.976 1.00 96.94 111 PRO A O 1
ATOM 812 N N . ILE A 1 112 ? 2.829 -3.550 -9.987 1.00 97.62 112 ILE A N 1
ATOM 813 C CA . ILE A 1 112 ? 2.714 -3.239 -8.551 1.00 97.62 112 ILE A CA 1
ATOM 814 C C . ILE A 1 112 ? 3.201 -4.437 -7.727 1.00 97.62 112 ILE A C 1
ATOM 816 O O . ILE A 1 112 ? 4.017 -4.273 -6.815 1.00 97.62 112 ILE A O 1
ATOM 820 N N . PHE A 1 113 ? 2.755 -5.646 -8.076 1.00 98.00 113 PHE A N 1
ATOM 821 C CA . PHE A 1 113 ? 3.291 -6.883 -7.525 1.00 98.00 113 PHE A CA 1
ATOM 822 C C . PHE A 1 113 ? 4.493 -7.360 -8.343 1.00 98.00 113 PHE A C 1
ATOM 824 O O . PHE A 1 113 ? 4.361 -7.835 -9.470 1.00 98.00 113 PHE A O 1
ATOM 831 N N . ARG A 1 114 ? 5.688 -7.254 -7.765 1.00 96.88 114 ARG A N 1
ATOM 832 C CA . ARG A 1 114 ? 6.948 -7.454 -8.484 1.00 96.88 114 ARG A CA 1
ATOM 833 C C . ARG A 1 114 ? 7.349 -8.924 -8.451 1.00 96.88 114 ARG A C 1
ATOM 835 O O . ARG A 1 114 ? 7.600 -9.480 -7.381 1.00 96.88 114 ARG A O 1
ATOM 842 N N . GLY A 1 115 ? 7.417 -9.535 -9.632 1.00 94.50 115 GLY A N 1
ATOM 843 C CA . GLY A 1 115 ? 7.857 -10.919 -9.840 1.00 94.50 115 GLY A CA 1
ATOM 844 C C . GLY A 1 115 ? 9.273 -11.058 -10.410 1.00 94.50 115 GLY A C 1
ATOM 845 O O . GLY A 1 115 ? 9.661 -12.166 -10.766 1.00 94.50 115 GLY A O 1
ATOM 846 N 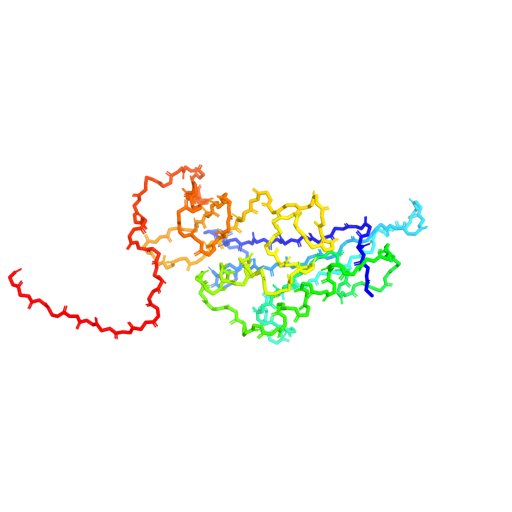N . GLY A 1 116 ? 10.026 -9.959 -10.538 1.00 91.88 116 GLY A N 1
ATOM 847 C CA . GLY A 1 116 ? 11.409 -9.952 -11.029 1.00 91.88 116 GLY A CA 1
ATOM 848 C C . GLY A 1 116 ? 11.588 -10.163 -12.534 1.00 91.88 116 GLY A C 1
ATOM 849 O O . GLY A 1 116 ? 12.685 -10.534 -12.952 1.00 91.88 116 GLY A O 1
ATOM 850 N N . GLY A 1 117 ? 10.536 -9.956 -13.331 1.00 91.44 117 GLY A N 1
ATOM 851 C CA . GLY A 1 117 ? 10.565 -10.010 -14.798 1.00 91.44 117 GLY A CA 1
ATOM 852 C C . GLY A 1 117 ? 10.519 -8.625 -15.458 1.00 91.44 117 GLY A C 1
ATOM 853 O O . GLY A 1 117 ? 10.482 -7.609 -14.770 1.00 91.44 117 GLY A O 1
ATOM 854 N N . GLY A 1 118 ? 10.503 -8.599 -16.796 1.00 90.38 118 GLY A N 1
ATOM 855 C CA . GLY A 1 118 ? 10.389 -7.363 -17.585 1.00 90.38 118 GLY A CA 1
ATOM 856 C C . GLY A 1 118 ? 11.562 -6.399 -17.379 1.00 90.38 118 GLY A C 1
ATOM 857 O O . GLY A 1 118 ? 12.699 -6.824 -17.148 1.00 90.38 118 GLY A O 1
ATOM 858 N N . ALA A 1 119 ? 11.283 -5.097 -17.452 1.00 89.88 119 ALA A N 1
ATOM 859 C CA . ALA A 1 119 ? 12.242 -4.045 -17.109 1.00 89.88 119 ALA A CA 1
ATOM 860 C C . ALA A 1 119 ? 12.600 -3.988 -15.605 1.00 89.88 119 ALA A C 1
ATOM 862 O O . ALA A 1 119 ? 13.625 -3.411 -15.241 1.00 89.88 119 ALA A O 1
ATOM 863 N N . ASP A 1 120 ? 11.811 -4.632 -14.739 1.00 86.62 120 ASP A N 1
ATOM 864 C CA . ASP A 1 120 ? 12.005 -4.707 -13.286 1.00 86.62 120 ASP A CA 1
ATOM 865 C C . ASP A 1 120 ? 12.810 -5.942 -12.830 1.00 86.62 120 ASP A C 1
ATOM 867 O O . ASP A 1 120 ? 12.609 -6.502 -11.744 1.00 86.62 120 ASP A O 1
ATOM 871 N N . VAL A 1 121 ? 13.732 -6.400 -13.679 1.00 90.50 121 VAL A N 1
ATOM 872 C CA . VAL A 1 121 ? 14.506 -7.623 -13.454 1.00 90.50 121 VAL A CA 1
ATOM 873 C C . VAL A 1 121 ? 15.242 -7.611 -12.110 1.00 90.50 121 VAL A C 1
ATOM 875 O O . VAL A 1 121 ? 15.884 -6.635 -11.719 1.00 90.50 121 VAL A O 1
ATOM 878 N N . GLY A 1 122 ? 15.154 -8.727 -11.384 1.00 90.94 122 GLY A N 1
ATOM 879 C CA . GLY A 1 122 ? 15.832 -8.900 -10.095 1.00 90.94 122 GLY A CA 1
ATOM 880 C C . GLY A 1 122 ? 15.154 -8.209 -8.909 1.00 90.94 122 GLY A C 1
ATOM 881 O O . GLY A 1 122 ? 15.659 -8.306 -7.790 1.00 90.94 122 GLY A O 1
ATOM 882 N N . SER A 1 123 ? 14.006 -7.560 -9.114 1.00 93.00 123 SER A N 1
ATOM 883 C CA . SER A 1 123 ? 13.231 -6.957 -8.036 1.00 93.00 123 SER A CA 1
ATOM 884 C C . SER A 1 123 ? 11.955 -7.729 -7.715 1.00 93.00 123 SER A C 1
ATOM 886 O O . SER A 1 123 ? 11.167 -8.057 -8.596 1.00 93.00 123 SER A O 1
ATOM 888 N N . PHE A 1 124 ? 11.715 -7.976 -6.427 1.00 95.88 124 PHE A N 1
ATOM 889 C CA . PHE A 1 124 ? 10.611 -8.820 -5.971 1.00 95.88 124 PHE A CA 1
ATOM 890 C C . PHE A 1 124 ? 9.825 -8.163 -4.839 1.00 95.88 124 PHE A C 1
ATOM 892 O O . PHE A 1 124 ? 10.400 -7.522 -3.954 1.00 95.88 124 PHE A O 1
ATOM 899 N N . THR A 1 125 ? 8.509 -8.369 -4.831 1.00 97.06 125 THR A N 1
ATOM 900 C CA . THR A 1 125 ? 7.682 -8.078 -3.660 1.00 97.06 125 THR A CA 1
ATOM 901 C C . THR A 1 125 ? 7.918 -9.183 -2.636 1.00 97.06 125 THR A C 1
ATOM 903 O O . THR A 1 125 ? 7.434 -10.299 -2.794 1.00 97.06 125 THR A O 1
ATOM 906 N N . ALA A 1 126 ? 8.680 -8.877 -1.585 1.00 96.81 126 ALA A N 1
ATOM 907 C CA . ALA A 1 126 ? 9.022 -9.854 -0.550 1.00 96.81 126 ALA A CA 1
ATOM 908 C C . ALA A 1 126 ? 7.811 -10.274 0.303 1.00 96.81 126 ALA A C 1
ATOM 910 O O . ALA A 1 126 ? 7.720 -11.419 0.734 1.00 96.81 126 ALA A O 1
ATOM 911 N N . MET A 1 127 ? 6.893 -9.343 0.570 1.00 97.12 127 MET A N 1
ATOM 912 C CA . MET A 1 127 ? 5.674 -9.587 1.341 1.00 97.12 127 MET A CA 1
ATOM 913 C C . MET A 1 127 ? 4.626 -8.513 1.049 1.00 97.12 127 MET A C 1
ATOM 915 O O . MET A 1 127 ? 4.969 -7.377 0.713 1.00 97.12 127 MET A O 1
ATOM 919 N N . THR A 1 128 ? 3.358 -8.847 1.267 1.00 97.88 128 THR A N 1
ATOM 920 C CA . THR A 1 128 ? 2.271 -7.868 1.361 1.00 97.88 128 THR A CA 1
ATOM 921 C C . THR A 1 128 ? 1.697 -7.895 2.769 1.00 97.88 128 THR A C 1
ATOM 923 O O . THR A 1 128 ? 1.457 -8.961 3.330 1.00 97.88 128 THR A O 1
ATOM 926 N N . VAL A 1 129 ? 1.470 -6.715 3.346 1.00 96.00 129 VAL A N 1
ATOM 927 C CA . VAL A 1 129 ? 0.846 -6.566 4.663 1.00 96.00 129 VAL A CA 1
ATOM 928 C C . VAL A 1 129 ? -0.422 -5.742 4.507 1.00 96.00 129 VAL A C 1
ATOM 930 O O . VAL A 1 129 ? -0.370 -4.610 4.032 1.00 96.00 129 VAL A O 1
ATOM 933 N N . LEU A 1 130 ? -1.551 -6.306 4.926 1.00 94.81 130 LEU A N 1
ATOM 934 C CA . LEU A 1 130 ? -2.827 -5.605 5.020 1.00 94.81 130 LEU A CA 1
ATOM 935 C C . LEU A 1 130 ? -3.164 -5.403 6.496 1.00 94.81 130 LEU A C 1
ATOM 937 O O . LEU A 1 130 ? -3.248 -6.370 7.247 1.00 94.81 130 LEU A O 1
ATOM 941 N N . MET A 1 131 ? -3.383 -4.158 6.908 1.00 92.44 131 MET A N 1
ATOM 942 C CA . MET A 1 131 ? -3.868 -3.835 8.250 1.00 92.44 131 MET A CA 1
ATOM 943 C C . MET A 1 131 ? -5.336 -3.432 8.162 1.00 92.44 131 MET A C 1
ATOM 945 O O . MET A 1 131 ? -5.660 -2.378 7.619 1.00 92.44 131 MET A O 1
ATOM 949 N N . ASP A 1 132 ? -6.215 -4.264 8.707 1.00 89.00 132 ASP A N 1
ATOM 950 C CA . ASP A 1 132 ? -7.617 -3.925 8.898 1.00 89.00 132 ASP A CA 1
ATOM 951 C C . ASP A 1 132 ? -7.792 -3.267 10.270 1.00 89.00 132 ASP A C 1
ATOM 953 O O . ASP A 1 132 ? -7.797 -3.921 11.318 1.00 89.00 132 ASP A O 1
ATOM 957 N N . ALA A 1 133 ? -7.885 -1.939 10.254 1.00 85.75 133 ALA A N 1
ATOM 958 C CA . ALA A 1 133 ? -7.989 -1.118 11.451 1.00 85.75 133 ALA A CA 1
ATOM 959 C C . ALA A 1 133 ? -9.410 -1.071 12.040 1.00 85.75 133 ALA A C 1
ATOM 961 O O . ALA A 1 133 ? -9.578 -0.631 13.178 1.00 85.75 133 ALA A O 1
ATOM 962 N N . SER A 1 134 ? -10.437 -1.484 11.287 1.00 79.19 134 SER A N 1
ATOM 963 C CA . SER A 1 134 ? -11.836 -1.413 11.723 1.00 79.19 134 SER A CA 1
ATOM 964 C C . SER A 1 134 ? -12.691 -2.564 11.158 1.00 79.19 134 SER A C 1
ATOM 966 O O . SER A 1 134 ? -13.695 -2.314 10.491 1.00 79.19 134 SER A O 1
ATOM 968 N N . PRO A 1 135 ? -12.370 -3.834 11.471 1.00 70.31 135 PRO A N 1
ATOM 969 C CA . PRO A 1 135 ? -13.038 -5.008 10.891 1.00 70.31 135 PRO A CA 1
ATOM 970 C C . PRO A 1 135 ? -14.479 -5.251 11.398 1.00 70.31 135 PRO A C 1
ATOM 972 O O . PRO A 1 135 ? -15.057 -6.317 11.180 1.00 70.31 135 PRO A O 1
ATOM 975 N N . GLY A 1 136 ? -15.076 -4.282 12.098 1.00 68.06 136 GLY A N 1
ATOM 976 C CA . GLY A 1 136 ? -16.392 -4.381 12.731 1.00 68.06 136 GLY A CA 1
ATOM 977 C C . GLY A 1 136 ? -16.358 -4.898 14.181 1.00 68.06 136 GLY A C 1
ATOM 978 O O . GLY A 1 136 ? -15.348 -5.409 14.650 1.00 68.06 136 GLY A O 1
ATOM 979 N N . PRO A 1 137 ? -17.470 -4.785 14.929 1.00 65.12 137 PRO A N 1
ATOM 980 C CA . PRO A 1 137 ? -17.501 -4.960 16.389 1.00 65.12 137 PRO A CA 1
ATOM 981 C C . PRO A 1 137 ? -17.171 -6.377 16.888 1.00 65.12 137 PRO A C 1
ATOM 983 O O . PRO A 1 137 ? -16.804 -6.547 18.048 1.00 65.12 137 PRO A O 1
ATOM 986 N N . ALA A 1 138 ? -17.288 -7.394 16.031 1.00 66.56 138 ALA A N 1
ATOM 987 C CA . ALA A 1 138 ? -16.964 -8.780 16.370 1.00 66.56 138 ALA A CA 1
ATOM 988 C C . ALA A 1 138 ? -15.460 -9.095 16.270 1.00 66.56 138 ALA A C 1
ATOM 990 O O . ALA A 1 138 ? -15.015 -10.130 16.765 1.00 66.56 138 ALA A O 1
ATOM 991 N N . MET A 1 139 ? -14.668 -8.223 15.636 1.00 68.81 139 MET A N 1
ATOM 992 C CA . MET A 1 139 ? -13.234 -8.418 15.454 1.00 68.81 139 MET A CA 1
ATOM 993 C C . MET A 1 139 ? -12.457 -7.190 15.933 1.00 68.81 139 MET A C 1
ATOM 995 O O . MET A 1 139 ? -12.785 -6.053 15.626 1.00 68.81 139 MET A O 1
ATOM 999 N N . GLY A 1 140 ? -11.379 -7.413 16.685 1.00 78.44 140 GLY A N 1
ATOM 1000 C CA . GLY A 1 140 ? -10.382 -6.362 16.898 1.00 78.44 140 GLY A CA 1
ATOM 1001 C C . GLY A 1 140 ? -9.561 -6.094 15.634 1.00 78.44 140 GLY A C 1
ATOM 1002 O O . GLY A 1 140 ? -9.545 -6.963 14.753 1.00 78.44 140 GLY A O 1
ATOM 1003 N N . PRO A 1 141 ? -8.841 -4.960 15.572 1.00 86.44 141 PRO A N 1
ATOM 1004 C CA . PRO A 1 141 ? -7.948 -4.636 14.462 1.00 86.44 141 PRO A CA 1
ATOM 1005 C C . PRO A 1 141 ? -6.975 -5.788 14.192 1.00 86.44 141 PRO A C 1
ATOM 1007 O O . PRO A 1 141 ? -6.479 -6.424 15.127 1.00 86.44 141 PRO A O 1
ATOM 1010 N N . THR A 1 142 ? -6.761 -6.099 12.916 1.00 89.00 142 THR A N 1
ATOM 1011 C CA . THR A 1 142 ? -6.071 -7.319 12.483 1.00 89.00 142 THR A CA 1
ATOM 1012 C C . THR A 1 142 ? -5.062 -7.013 11.383 1.00 89.00 142 THR A C 1
ATOM 1014 O O . THR A 1 142 ? -5.371 -6.308 10.428 1.00 89.00 142 THR A O 1
ATOM 1017 N N . THR A 1 143 ? -3.867 -7.587 11.494 1.00 92.31 143 THR A N 1
ATOM 1018 C CA . THR A 1 143 ? -2.846 -7.559 10.442 1.00 92.31 143 THR A CA 1
ATOM 1019 C C . THR A 1 143 ? -2.819 -8.898 9.723 1.00 92.31 143 THR A C 1
ATOM 1021 O O . THR A 1 143 ? -2.700 -9.935 10.370 1.00 92.31 143 THR A O 1
ATOM 1024 N N . PHE A 1 144 ? -2.859 -8.876 8.397 1.00 94.75 144 PHE A N 1
ATOM 1025 C CA . PHE A 1 144 ? -2.699 -10.032 7.522 1.00 94.75 144 PHE A CA 1
ATOM 1026 C C . PHE A 1 144 ? -1.372 -9.919 6.771 1.00 94.75 144 PHE A C 1
ATOM 1028 O O . PHE A 1 144 ? -1.073 -8.868 6.202 1.00 94.75 144 PHE A O 1
ATOM 1035 N N . VAL A 1 145 ? -0.584 -10.991 6.765 1.00 96.25 145 VAL A N 1
ATOM 1036 C CA . VAL A 1 145 ? 0.695 -11.071 6.051 1.00 96.25 145 VAL A CA 1
ATOM 1037 C C . VAL A 1 145 ? 0.584 -12.117 4.957 1.00 96.25 145 VAL A C 1
ATOM 1039 O O . VAL A 1 145 ? 0.222 -13.264 5.224 1.00 96.25 145 VAL A O 1
ATOM 1042 N N . TYR A 1 146 ? 0.936 -11.713 3.744 1.00 97.50 146 TYR A N 1
ATOM 1043 C CA . TYR A 1 146 ? 0.928 -12.546 2.554 1.00 97.50 146 TYR A CA 1
ATOM 1044 C C . TYR A 1 146 ? 2.357 -12.730 2.039 1.00 97.50 146 TYR A C 1
ATOM 1046 O O . TYR A 1 146 ? 3.127 -11.766 1.960 1.00 97.50 146 TYR A O 1
ATOM 1054 N N . HIS A 1 147 ? 2.699 -13.964 1.680 1.00 96.75 147 HIS A N 1
ATOM 1055 C CA . HIS A 1 147 ? 3.940 -14.334 1.012 1.00 96.75 147 HIS A CA 1
ATOM 1056 C C . HIS A 1 147 ? 3.601 -14.939 -0.354 1.00 96.75 147 HIS A C 1
ATOM 1058 O O . HIS A 1 147 ? 3.067 -16.044 -0.441 1.00 96.75 147 HIS A O 1
ATOM 1064 N N . GLY A 1 148 ? 3.880 -14.185 -1.417 1.00 96.88 148 GLY A N 1
ATOM 1065 C CA . GLY A 1 148 ? 3.338 -14.425 -2.756 1.00 96.88 148 GLY A CA 1
ATOM 1066 C C . GLY A 1 148 ? 2.367 -13.318 -3.171 1.00 96.88 148 GLY A C 1
ATOM 1067 O O . GLY A 1 148 ? 2.246 -12.305 -2.482 1.00 96.88 148 GLY A O 1
ATOM 1068 N N . ASN A 1 149 ? 1.707 -13.488 -4.321 1.00 97.69 149 ASN A N 1
ATOM 1069 C CA . ASN A 1 149 ? 0.776 -12.481 -4.829 1.00 97.69 149 ASN A CA 1
ATOM 1070 C C . ASN A 1 149 ? -0.496 -12.450 -3.958 1.00 97.69 149 ASN A C 1
ATOM 1072 O O . ASN A 1 149 ? -1.185 -13.468 -3.899 1.00 97.69 149 ASN A O 1
ATOM 1076 N N . PRO A 1 150 ? -0.853 -11.307 -3.340 1.00 97.50 150 PRO A N 1
ATOM 1077 C CA . PRO A 1 150 ? -2.002 -11.201 -2.436 1.00 97.50 150 PRO A CA 1
ATOM 1078 C C . PRO A 1 150 ? -3.369 -11.427 -3.106 1.00 97.50 150 PRO A C 1
ATOM 1080 O O . PRO A 1 150 ? -4.374 -11.529 -2.404 1.00 97.50 150 PRO A O 1
ATOM 1083 N N . ARG A 1 151 ? -3.436 -11.515 -4.444 1.00 94.88 151 ARG A N 1
ATOM 1084 C CA . ARG A 1 151 ? -4.637 -11.974 -5.168 1.00 94.88 151 ARG A CA 1
ATOM 1085 C C . ARG A 1 151 ? -4.915 -13.462 -4.973 1.00 94.88 151 ARG A C 1
ATOM 1087 O O . ARG A 1 151 ? -6.061 -13.872 -5.122 1.00 94.88 151 ARG A O 1
ATOM 1094 N N . ASP A 1 152 ? -3.890 -14.258 -4.677 1.00 94.69 152 ASP A N 1
ATOM 1095 C CA . ASP A 1 152 ? -4.040 -15.669 -4.344 1.00 94.69 152 ASP A CA 1
ATOM 1096 C C . ASP A 1 152 ? -4.287 -15.812 -2.833 1.00 94.69 152 ASP A C 1
ATOM 1098 O O . ASP A 1 152 ? -3.384 -15.521 -2.042 1.00 94.69 152 ASP A O 1
ATOM 1102 N N . PRO A 1 153 ? -5.467 -16.286 -2.393 1.00 89.94 153 PRO A N 1
ATOM 1103 C CA . PRO A 1 153 ? -5.742 -16.511 -0.977 1.00 89.94 153 PRO A CA 1
ATOM 1104 C C . PRO A 1 153 ? -4.754 -17.480 -0.308 1.00 89.94 153 PRO A C 1
ATOM 1106 O O . PRO A 1 153 ? -4.514 -17.360 0.893 1.00 89.94 153 PRO A O 1
ATOM 1109 N N . ALA A 1 154 ? -4.145 -18.406 -1.063 1.00 93.81 154 ALA A N 1
ATOM 1110 C CA . ALA A 1 154 ? -3.152 -19.345 -0.538 1.00 93.81 154 ALA A CA 1
ATOM 1111 C C . ALA A 1 154 ? -1.836 -18.664 -0.124 1.00 93.81 154 ALA A C 1
ATOM 1113 O O . ALA A 1 154 ? -1.031 -19.265 0.587 1.00 93.81 154 ALA A O 1
ATOM 1114 N N . SER A 1 155 ? -1.625 -17.406 -0.526 1.00 95.75 155 SER A N 1
ATOM 1115 C CA . SER A 1 155 ? -0.469 -16.613 -0.111 1.00 95.75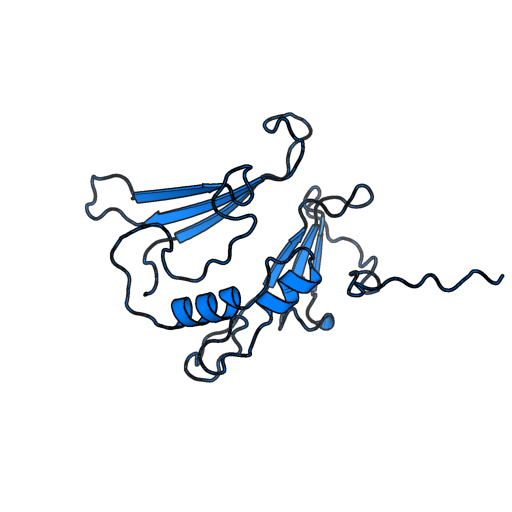 155 SER A CA 1
ATOM 1116 C C . SER A 1 155 ? -0.580 -16.079 1.321 1.00 95.75 155 SER A C 1
ATOM 1118 O O . SER A 1 155 ? 0.423 -15.613 1.859 1.00 95.75 155 SER A O 1
ATOM 1120 N N . LEU A 1 156 ? -1.754 -16.135 1.969 1.00 95.69 156 LEU A N 1
ATOM 1121 C CA . LEU A 1 156 ? -1.918 -15.712 3.363 1.00 95.69 156 LEU A CA 1
ATOM 1122 C C . LEU A 1 156 ? -1.153 -16.654 4.302 1.00 95.69 156 LEU A C 1
ATOM 1124 O O . LEU A 1 156 ? -1.503 -17.823 4.446 1.00 95.69 156 LEU A O 1
ATOM 1128 N N . VAL A 1 157 ? -0.151 -16.124 5.005 1.00 95.88 157 VAL A N 1
ATOM 1129 C CA . VAL A 1 157 ? 0.697 -16.913 5.916 1.00 95.88 157 VAL A CA 1
ATOM 1130 C C . VAL A 1 157 ? 0.478 -16.592 7.391 1.00 95.88 157 VAL A C 1
ATOM 1132 O O . VAL A 1 157 ? 0.819 -17.406 8.248 1.00 95.88 157 VAL A O 1
ATOM 1135 N N . LEU A 1 158 ? -0.079 -15.422 7.718 1.00 93.81 158 LEU A N 1
ATOM 1136 C CA . LEU A 1 158 ? -0.275 -15.009 9.107 1.00 93.81 158 LEU A CA 1
ATOM 1137 C C . LEU A 1 158 ? -1.420 -14.001 9.254 1.00 93.81 158 LEU A C 1
ATOM 1139 O O . LEU A 1 158 ? -1.511 -13.046 8.487 1.00 93.81 158 LEU A O 1
ATOM 1143 N N . ALA A 1 159 ? -2.234 -14.174 10.297 1.00 92.38 159 ALA A N 1
ATOM 1144 C CA . ALA A 1 159 ? -3.193 -13.181 10.774 1.00 92.38 159 ALA A CA 1
ATOM 1145 C C . ALA A 1 159 ? -2.934 -12.888 12.261 1.00 92.38 159 ALA A C 1
ATOM 1147 O O . ALA A 1 159 ? -2.972 -13.800 13.088 1.00 92.38 159 ALA A O 1
ATOM 1148 N N . LEU A 1 160 ? -2.668 -11.630 12.610 1.00 90.94 160 LEU A N 1
ATOM 1149 C CA . LEU A 1 160 ? -2.355 -11.178 13.970 1.00 90.94 160 LEU A CA 1
ATOM 1150 C C . LEU A 1 160 ? -3.443 -10.243 14.490 1.00 90.94 160 LEU A C 1
ATOM 1152 O O . LEU A 1 160 ? -3.805 -9.286 13.809 1.00 90.94 160 LEU A O 1
ATOM 1156 N N . ASP A 1 161 ? -3.914 -10.457 15.718 1.00 86.50 161 ASP A N 1
ATOM 1157 C CA . ASP A 1 161 ? -4.680 -9.421 16.418 1.00 86.50 161 ASP A CA 1
ATOM 1158 C C . ASP A 1 161 ? -3.724 -8.295 16.833 1.00 86.50 161 ASP A C 1
ATOM 1160 O O . ASP A 1 161 ? -2.753 -8.532 17.548 1.00 86.50 161 ASP A O 1
ATOM 1164 N N . MET A 1 162 ? -3.976 -7.062 16.392 1.00 85.12 162 MET A N 1
ATOM 1165 C CA . MET A 1 162 ? -3.070 -5.933 16.638 1.00 85.12 162 MET A CA 1
ATOM 1166 C C . MET A 1 162 ? -3.069 -5.460 18.099 1.00 85.12 162 MET A C 1
ATOM 1168 O O . MET A 1 162 ? -2.209 -4.670 18.479 1.00 85.12 162 MET A O 1
ATOM 1172 N N . ARG A 1 163 ? -4.012 -5.923 18.932 1.00 80.75 163 ARG A N 1
ATOM 1173 C CA . ARG A 1 163 ? -4.078 -5.580 20.362 1.00 80.75 163 ARG A CA 1
ATOM 1174 C C . ARG A 1 163 ? -3.249 -6.536 21.209 1.00 80.75 163 ARG A C 1
ATOM 1176 O O . ARG A 1 163 ? -2.678 -6.117 22.209 1.00 80.75 163 ARG A O 1
ATOM 1183 N N . THR A 1 164 ? -3.216 -7.814 20.834 1.00 85.12 164 THR A N 1
ATOM 1184 C CA . THR A 1 164 ? -2.514 -8.865 21.589 1.00 85.12 164 THR A CA 1
ATOM 1185 C C . THR A 1 164 ? -1.206 -9.297 20.935 1.00 85.12 164 THR A C 1
ATOM 1187 O O . THR A 1 164 ? -0.392 -9.939 21.589 1.00 85.12 164 THR A O 1
ATOM 1190 N N . LEU A 1 165 ? -1.008 -8.973 19.652 1.00 85.12 165 LEU A N 1
ATOM 1191 C CA . LEU A 1 165 ? 0.094 -9.437 18.800 1.00 85.12 165 LEU A CA 1
ATOM 1192 C C . LEU A 1 165 ? 0.207 -10.965 18.718 1.00 85.12 165 LEU A C 1
ATOM 1194 O O . LEU A 1 165 ? 1.245 -11.508 18.347 1.00 85.12 165 LEU A O 1
ATOM 1198 N N . THR A 1 166 ? -0.873 -11.671 19.045 1.00 85.12 166 THR A N 1
ATOM 1199 C CA . THR A 1 166 ? -0.933 -13.126 18.948 1.00 85.12 166 THR A CA 1
ATOM 1200 C C . THR A 1 166 ? -1.502 -13.532 17.594 1.00 85.12 166 THR A C 1
ATOM 1202 O O . THR A 1 166 ? -2.423 -12.863 17.101 1.00 85.12 166 THR A O 1
ATOM 1205 N N . PRO A 1 167 ? -1.035 -14.654 17.014 1.00 86.94 167 PRO A N 1
ATOM 1206 C CA . PRO A 1 167 ? -1.732 -15.283 15.908 1.00 86.94 167 PRO A CA 1
ATOM 1207 C C . PRO A 1 167 ? -3.192 -15.475 16.282 1.00 86.94 167 PRO A C 1
ATOM 1209 O O . PRO A 1 167 ? -3.511 -16.008 17.350 1.00 86.94 167 PRO A O 1
ATOM 1212 N N . ARG A 1 168 ? -4.090 -15.047 15.405 1.00 77.50 168 ARG A N 1
ATOM 1213 C CA . ARG A 1 168 ? -5.439 -15.581 15.447 1.00 77.50 168 ARG A CA 1
ATOM 1214 C C . ARG A 1 168 ? -5.297 -17.033 15.016 1.00 77.50 168 ARG A C 1
ATOM 1216 O O . ARG A 1 168 ? -4.725 -17.303 13.959 1.00 77.50 168 ARG A O 1
ATOM 1223 N N . SER A 1 169 ? -5.760 -17.971 15.848 1.00 62.38 169 SER A N 1
ATOM 1224 C CA . SER A 1 169 ? -6.008 -19.331 15.363 1.00 62.38 169 SER A CA 1
ATOM 1225 C C . SER A 1 169 ? -6.767 -19.177 14.054 1.00 62.38 169 SER A C 1
ATOM 1227 O O . SER A 1 169 ? -7.622 -18.296 13.989 1.00 62.38 169 SER A O 1
ATOM 1229 N N . ALA A 1 170 ? -6.380 -19.913 13.009 1.00 48.62 170 ALA A N 1
ATOM 1230 C CA . ALA A 1 170 ? -6.907 -19.779 11.652 1.00 48.62 170 ALA A CA 1
ATOM 1231 C C . ALA A 1 170 ? -8.438 -19.975 11.629 1.00 48.62 170 ALA A C 1
ATOM 1233 O O . ALA A 1 170 ? -8.966 -21.024 11.285 1.00 48.62 170 ALA A O 1
ATOM 1234 N N . HIS A 1 171 ? -9.169 -18.967 12.082 1.00 39.78 171 HIS A N 1
ATOM 1235 C CA . HIS A 1 171 ? -10.606 -18.871 12.129 1.00 39.78 171 HIS A CA 1
ATOM 1236 C C . HIS A 1 171 ? -10.962 -18.110 10.867 1.00 39.78 171 HIS A C 1
ATOM 1238 O O . HIS A 1 171 ? -10.973 -16.882 10.841 1.00 39.78 171 HIS A O 1
ATOM 1244 N N . GLY A 1 172 ? -11.202 -18.878 9.807 1.00 39.59 172 GLY A N 1
ATOM 1245 C CA . GLY A 1 172 ? -11.843 -18.370 8.607 1.00 39.59 172 GLY A CA 1
ATOM 1246 C C . GLY A 1 172 ? -10.909 -18.000 7.462 1.00 39.59 172 GLY A C 1
ATOM 1247 O O . GLY A 1 172 ? -11.107 -16.948 6.863 1.00 39.59 172 GLY A O 1
ATOM 1248 N N . ALA A 1 173 ? -10.014 -18.904 7.047 1.00 39.03 173 ALA A N 1
ATOM 1249 C CA . ALA A 1 173 ? -9.652 -18.946 5.621 1.00 39.03 173 ALA A CA 1
ATOM 1250 C C . ALA A 1 173 ? -10.920 -19.021 4.727 1.00 39.03 173 ALA A C 1
ATOM 1252 O O . ALA A 1 173 ? -10.931 -18.497 3.621 1.00 39.03 173 ALA A O 1
ATOM 1253 N N . ASP A 1 174 ? -12.031 -19.535 5.274 1.00 41.06 174 ASP A N 1
ATOM 1254 C CA . ASP A 1 174 ? -13.369 -19.535 4.667 1.00 41.06 174 ASP A CA 1
ATOM 1255 C C . ASP A 1 174 ? -14.166 -18.218 4.802 1.00 41.06 174 ASP A C 1
ATOM 1257 O O . ASP A 1 174 ? -15.323 -18.163 4.384 1.00 41.06 174 ASP A O 1
ATOM 1261 N N . LYS A 1 175 ? -13.628 -17.155 5.425 1.00 39.78 175 LYS A N 1
ATOM 1262 C CA . LYS A 1 175 ? -14.392 -15.920 5.712 1.00 39.78 175 LYS A CA 1
ATOM 1263 C C . LYS A 1 175 ? -13.615 -14.609 5.550 1.00 39.78 175 LYS A C 1
ATOM 1265 O O . LYS A 1 175 ? -13.958 -13.620 6.195 1.00 39.78 175 LYS A O 1
ATOM 1270 N N . LEU A 1 176 ? -12.644 -14.533 4.642 1.00 43.41 176 LEU A N 1
ATOM 1271 C CA . LEU A 1 176 ? -12.454 -13.249 3.958 1.00 43.41 176 LEU A CA 1
ATOM 1272 C C . LEU A 1 176 ? -13.697 -13.059 3.074 1.00 43.41 176 LEU A C 1
ATOM 1274 O O . LEU A 1 176 ? -13.970 -13.938 2.254 1.00 43.41 176 LEU A O 1
ATOM 1278 N N . PRO A 1 177 ? -14.503 -11.992 3.229 1.00 38.06 177 PRO A N 1
ATOM 1279 C CA . PRO A 1 177 ? -15.627 -11.757 2.340 1.00 38.06 177 PRO A CA 1
ATOM 1280 C C . PRO A 1 177 ? -15.066 -11.337 0.977 1.00 38.06 177 PRO A C 1
ATOM 1282 O O . PRO A 1 177 ? -14.987 -10.162 0.650 1.00 38.06 177 PRO A O 1
ATOM 1285 N N . LEU A 1 178 ? -14.672 -12.318 0.166 1.00 42.31 178 LEU A N 1
ATOM 1286 C CA . LEU A 1 178 ? -14.416 -12.151 -1.265 1.00 42.31 178 LEU A CA 1
ATOM 1287 C C . LEU A 1 178 ? -15.731 -12.095 -2.068 1.00 42.31 178 LEU A C 1
ATOM 1289 O O . LEU A 1 178 ? -15.715 -12.140 -3.291 1.00 42.31 178 LEU A O 1
ATOM 1293 N N . SER A 1 179 ? -16.887 -11.989 -1.404 1.00 34.62 179 SER A N 1
ATOM 1294 C CA . SER A 1 179 ? -18.203 -11.912 -2.041 1.00 34.62 179 SER A CA 1
ATOM 1295 C C . SER A 1 179 ? -18.899 -10.588 -1.733 1.00 34.62 179 SER A C 1
ATOM 1297 O O . SER A 1 179 ? -19.782 -10.479 -0.885 1.00 34.62 179 SER A O 1
ATOM 1299 N N . GLY A 1 180 ? -18.550 -9.570 -2.514 1.00 34.34 180 GLY A N 1
ATOM 1300 C CA . GLY A 1 180 ? -19.481 -8.494 -2.824 1.00 34.34 180 GLY A CA 1
ATOM 1301 C C . GLY A 1 180 ? -20.548 -8.996 -3.798 1.00 34.34 180 GLY A C 1
ATOM 1302 O O . GLY A 1 180 ? -20.441 -8.742 -4.988 1.00 34.34 180 GLY A O 1
ATOM 1303 N N . CYS A 1 181 ? -21.553 -9.738 -3.324 1.00 30.58 181 CYS A N 1
ATOM 1304 C CA . CYS A 1 181 ? -22.891 -9.775 -3.930 1.00 30.58 181 CYS A CA 1
ATOM 1305 C C . CYS A 1 181 ? -23.846 -10.589 -3.050 1.00 30.58 181 CYS A C 1
ATOM 1307 O O . CYS A 1 181 ? -23.576 -11.743 -2.722 1.00 30.58 181 CYS A O 1
ATOM 1309 N N . GLY A 1 182 ? -24.976 -9.994 -2.671 1.00 38.19 182 GLY A N 1
ATOM 1310 C CA . GLY A 1 182 ? -25.985 -10.657 -1.857 1.00 38.19 182 GLY A CA 1
ATOM 1311 C C . GLY A 1 182 ? -26.603 -11.875 -2.543 1.00 38.19 182 GLY A C 1
ATOM 1312 O O . GLY A 1 182 ? -26.920 -11.837 -3.730 1.00 38.19 182 GLY A O 1
ATOM 1313 N N . ARG A 1 183 ? -26.828 -12.929 -1.753 1.00 30.11 183 ARG A N 1
ATOM 1314 C CA . ARG A 1 183 ? -27.985 -13.836 -1.815 1.00 30.11 183 ARG A CA 1
ATOM 1315 C C . ARG A 1 183 ? -27.933 -14.756 -0.599 1.00 30.11 183 ARG A C 1
ATOM 1317 O O . ARG A 1 183 ? -27.136 -15.684 -0.526 1.00 30.11 183 ARG A O 1
ATOM 1324 N N . THR A 1 184 ? -28.799 -14.476 0.363 1.00 31.80 184 THR A N 1
ATOM 1325 C CA . THR A 1 184 ? -29.220 -15.436 1.379 1.00 31.80 184 THR A CA 1
ATOM 1326 C C . THR A 1 184 ? -29.907 -16.606 0.674 1.00 31.80 184 THR A C 1
ATOM 1328 O O . THR A 1 184 ? -30.967 -16.440 0.074 1.00 31.80 184 THR A O 1
ATOM 1331 N N . LEU A 1 185 ? -29.297 -17.790 0.719 1.00 32.22 185 LEU A N 1
ATOM 1332 C CA . LEU A 1 185 ? -30.009 -19.040 0.467 1.00 32.22 185 LEU A CA 1
ATOM 1333 C C . LEU A 1 185 ? -30.503 -19.580 1.804 1.00 32.22 185 LEU A C 1
ATOM 1335 O O . LEU A 1 185 ? -29.781 -19.594 2.799 1.00 32.22 185 LEU A O 1
ATOM 1339 N N . GLY A 1 186 ? -31.792 -19.898 1.801 1.00 28.66 186 GLY A N 1
ATOM 1340 C CA . GLY A 1 186 ? -32.608 -20.140 2.970 1.00 28.66 186 GLY A CA 1
ATOM 1341 C C . GLY A 1 186 ? -32.196 -21.346 3.800 1.00 28.66 186 GLY A C 1
ATOM 1342 O O . GLY A 1 186 ? -31.633 -22.327 3.323 1.00 28.66 186 GLY A O 1
ATOM 1343 N N . SER A 1 187 ? -32.593 -21.235 5.060 1.00 30.12 187 SER A N 1
ATOM 1344 C CA . SER A 1 187 ? -32.861 -22.318 5.989 1.00 30.12 187 SER A CA 1
ATOM 1345 C C . SER A 1 187 ? -33.661 -23.459 5.353 1.00 30.12 187 SER A C 1
ATOM 1347 O O . SER A 1 187 ? -34.773 -23.241 4.863 1.00 30.12 187 SER A O 1
ATOM 134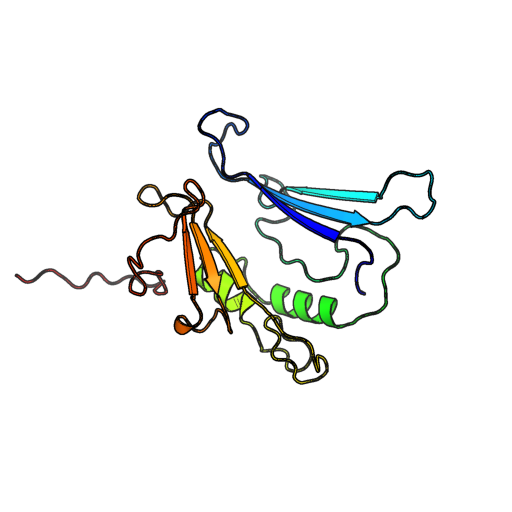9 N N . ALA A 1 188 ? -33.146 -24.677 5.485 1.00 31.89 188 ALA A N 1
ATOM 1350 C CA . ALA A 1 188 ? -33.946 -25.879 5.665 1.00 31.89 188 ALA A CA 1
ATOM 1351 C C . ALA A 1 188 ? -33.189 -26.819 6.619 1.00 31.89 188 ALA A C 1
ATOM 1353 O O . ALA A 1 188 ? -32.027 -27.132 6.359 1.00 31.89 188 ALA A O 1
ATOM 1354 N N . CYS A 1 189 ? -33.909 -27.237 7.668 1.00 33.66 189 CYS A N 1
ATOM 1355 C CA . CYS A 1 189 ? -33.542 -28.094 8.807 1.00 33.66 189 CYS A CA 1
ATOM 1356 C C . CYS A 1 189 ? -32.698 -27.452 9.918 1.00 33.66 189 CYS A C 1
ATOM 1358 O O . CYS A 1 189 ? -31.496 -27.187 9.712 1.00 33.66 189 CYS A O 1
#

Organism: NCBI:txid1034604

Secondary structure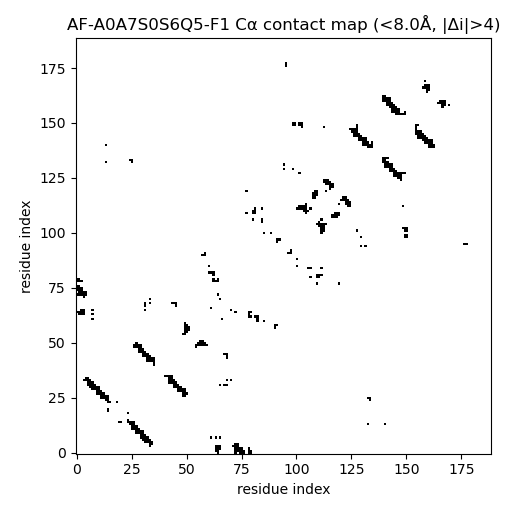 (DSSP, 8-state):
-EE-SSEEEEEEE---SS-S-TT-S-EEEEEEEE--SSTTSPPEEEEEEET-TT-S-S-----SS-SS-----EE-SHHHHHHHHHTTSPPP-SHHHHHHHHT---SSSS-SS-BS-GGGTT-B---EEEEES---TTS--EEEEESS-TTSGGGEEEEEETTT-PBPP---GGGS----S--------